Protein AF-A0A8I2AMD8-F1 (afdb_monomer)

Nearest PDB structures (foldseek):
  7udi-assembly1_B  TM=7.405E-01  e=1.719E-03  Deinococcus radiodurans
  8u0g-assembly1_B  TM=7.519E-01  e=4.825E-03  Deinococcus radiodurans R1 = ATCC 13939 = DSM 20539
  7qvb-assembly1_A  TM=6.818E-01  e=3.610E-02  Deinococcus radiodurans R1 = ATCC 13939 = DSM 20539
  7udi-assembly1_A  TM=6.444E-01  e=1.788E-01  Deinococcus radiodurans
  3k8z-assembly1_D  TM=4.661E-01  e=9.506E+00  Bacillus subtilis

Foldseek 3Di:
DVVLVVVCVVPVVSVVVVQQVVVVVVVDDPVLSVLVVVQPVLVVLLVVLQVVQPDDDPVLVQLLLQLLCCLQQVDGPVRLCVLLVHDPDDSSQWADSLRSVLSSQLSNQLSVQCVVVVHHDSVRSSVSSNVSSNVSNVVQVVCCVVVVHHNRHNGTPVNVVPDDPPPPDDPDDDDD

Secondary structure (DSSP, 8-state):
-HHHHHHHHH-HHHHHHHHHHHHHHTT--HHHHHHHHHHHHHHHHHHHHHHHTT--SHHHHHHHHHHHHHHHHSS-HHHHHHHTT-SSS-GGGG--HHHHHHHHHHHHHHHHHHHHTT--SHHHHHHHHHHHHHHHHHHHHHHHHHHSS-SS-S--HHHHTTS-------------

Sequence (176 aa):
MGKERLDEIENPELAMGRMQDLYEKKGYPKEWIDKCLRGIAVRQDLTDEWKQRGVTSSQEFAILTNEIMQGTVALKLDEYKQAKAVAREN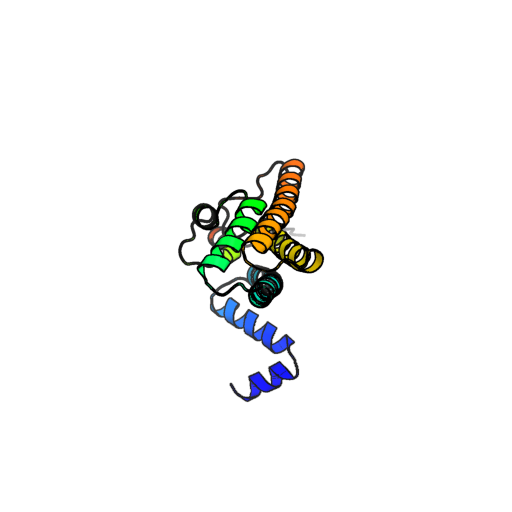LRDHMTDIELILTMLGEATTTKLHRDRDSVGVPKLKKDAKDGGAVAGRTRKDIEQQSGKPVISPGNFKQLAAKPVSRDRKIKGSEG

Solvent-accessible surface area (backbone atoms only — not comparable to full-atom values): 9652 Å² total; per-residue (Å²): 117,73,63,63,54,5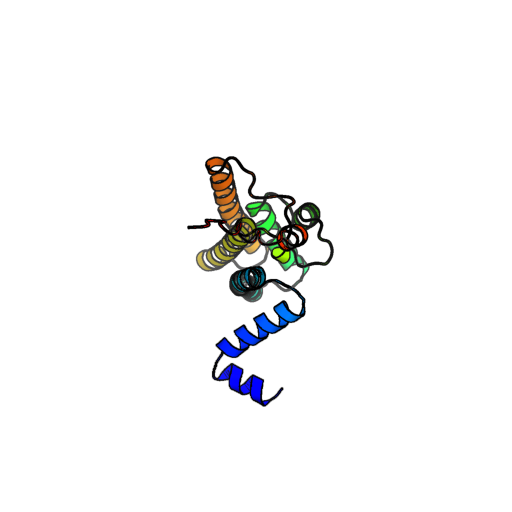3,52,25,69,79,38,59,65,54,50,51,51,51,53,49,53,57,42,44,75,72,70,49,54,67,78,55,49,60,52,53,59,66,47,50,61,47,50,50,54,33,54,51,54,39,44,77,31,65,51,86,49,74,66,55,56,50,52,37,51,30,32,21,34,32,28,31,72,74,32,44,61,67,56,46,27,54,52,41,76,43,86,87,61,68,64,73,71,30,45,48,73,66,51,47,51,35,51,43,45,10,42,46,41,18,42,49,41,33,63,78,66,66,41,58,37,68,77,45,45,40,52,31,18,33,51,14,0,39,53,20,22,50,53,48,52,51,52,23,63,78,67,76,44,75,75,82,55,65,62,23,43,79,62,61,73,66,54,73,80,75,74,73,77,78,80,84,79,74,92,131

Mean predicted aligned error: 9.62 Å

Structure (mmCIF, N/CA/C/O backbone):
data_AF-A0A8I2AMD8-F1
#
_entry.id   AF-A0A8I2AMD8-F1
#
loop_
_atom_site.group_PDB
_atom_site.id
_atom_site.type_symbol
_atom_site.label_atom_id
_atom_site.label_alt_id
_atom_site.label_comp_id
_atom_site.label_asym_id
_atom_site.label_entity_id
_atom_site.label_seq_id
_atom_site.pdbx_PDB_ins_code
_atom_site.Cartn_x
_atom_site.Cartn_y
_atom_site.Cartn_z
_atom_site.occupancy
_atom_site.B_iso_or_equiv
_atom_site.auth_seq_id
_atom_site.auth_comp_id
_atom_site.auth_asym_id
_atom_site.auth_atom_id
_atom_site.pdbx_PDB_model_num
ATOM 1 N N . MET A 1 1 ? 26.253 3.155 19.955 1.00 55.19 1 MET A N 1
ATOM 2 C CA . MET A 1 1 ? 26.142 3.323 18.487 1.00 55.19 1 MET A CA 1
ATOM 3 C C . MET A 1 1 ? 26.885 2.258 17.679 1.00 55.19 1 MET A C 1
ATOM 5 O O . MET A 1 1 ? 26.240 1.665 16.832 1.00 55.19 1 MET A O 1
ATOM 9 N N . GLY A 1 2 ? 28.185 1.987 17.887 1.00 60.62 2 GLY A N 1
ATOM 10 C CA . GLY A 1 2 ? 28.908 0.961 17.100 1.00 60.62 2 GLY A CA 1
ATOM 11 C C . GLY A 1 2 ? 28.629 -0.493 17.514 1.00 60.62 2 GLY A C 1
ATOM 12 O O . GLY A 1 2 ? 28.392 -1.335 16.659 1.00 60.62 2 GLY A O 1
ATOM 13 N N . LYS A 1 3 ? 28.595 -0.771 18.824 1.00 69.88 3 LYS A N 1
ATOM 14 C CA . LYS A 1 3 ? 28.375 -2.121 19.371 1.00 69.88 3 LYS A CA 1
ATOM 15 C C . LYS A 1 3 ? 26.944 -2.631 19.148 1.00 69.88 3 LYS A C 1
ATOM 17 O O . LYS A 1 3 ? 26.768 -3.690 18.575 1.00 69.88 3 LYS A O 1
ATOM 22 N N . GLU A 1 4 ? 25.941 -1.801 19.447 1.00 64.56 4 GLU A N 1
ATOM 23 C CA . GLU A 1 4 ? 24.517 -2.122 19.222 1.00 64.56 4 GLU A CA 1
ATOM 24 C C . GLU A 1 4 ? 24.211 -2.492 17.762 1.00 64.56 4 GLU A C 1
ATOM 26 O O . GLU A 1 4 ? 23.365 -3.332 17.503 1.00 64.56 4 GLU A O 1
ATOM 31 N N . ARG A 1 5 ? 24.909 -1.887 16.791 1.00 70.31 5 ARG A N 1
ATOM 32 C CA . ARG A 1 5 ? 24.726 -2.194 15.365 1.00 70.31 5 ARG A CA 1
ATOM 33 C C . ARG A 1 5 ? 25.345 -3.530 14.955 1.00 70.31 5 ARG A C 1
ATOM 35 O O . ARG A 1 5 ? 24.823 -4.148 14.038 1.00 70.31 5 ARG A O 1
ATOM 42 N N . LEU A 1 6 ? 26.445 -3.943 15.585 1.00 69.12 6 LEU A N 1
ATOM 43 C CA . LEU A 1 6 ? 27.049 -5.261 15.362 1.00 69.12 6 LEU A CA 1
ATOM 44 C C . LEU A 1 6 ? 26.183 -6.352 16.001 1.00 69.12 6 LEU A C 1
ATOM 46 O O . LEU A 1 6 ? 25.862 -7.333 15.338 1.00 69.12 6 LEU A O 1
ATOM 50 N N . ASP A 1 7 ? 25.704 -6.106 17.221 1.00 75.94 7 ASP A N 1
ATOM 51 C CA . ASP A 1 7 ? 24.785 -7.002 17.926 1.00 75.94 7 ASP A CA 1
ATOM 52 C C . ASP A 1 7 ? 23.453 -7.163 17.152 1.00 75.94 7 ASP A C 1
ATOM 54 O O . ASP A 1 7 ? 22.895 -8.253 17.099 1.00 75.94 7 ASP A O 1
ATOM 58 N N . GLU A 1 8 ? 22.963 -6.111 16.478 1.00 77.88 8 GLU A N 1
ATOM 59 C CA . GLU A 1 8 ? 21.796 -6.168 15.573 1.00 77.88 8 GLU A CA 1
ATOM 60 C C . GLU A 1 8 ? 22.031 -6.995 14.296 1.00 77.88 8 GLU A C 1
ATOM 62 O O . GLU A 1 8 ? 21.073 -7.520 13.732 1.00 77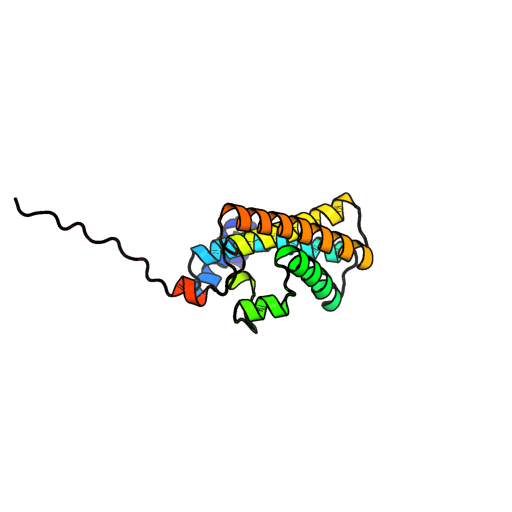.88 8 GLU A O 1
ATOM 67 N N . ILE A 1 9 ? 23.271 -7.095 13.806 1.00 72.94 9 ILE A N 1
ATOM 68 C CA . ILE A 1 9 ? 23.601 -7.938 12.643 1.00 72.94 9 ILE A CA 1
ATOM 69 C C . ILE A 1 9 ? 23.606 -9.412 13.058 1.00 72.94 9 ILE A C 1
ATOM 71 O O . ILE A 1 9 ? 23.124 -10.260 12.310 1.00 72.94 9 ILE A O 1
ATOM 75 N N . GLU A 1 10 ? 24.126 -9.708 14.251 1.00 74.75 10 GLU A N 1
ATOM 76 C CA . GLU A 1 10 ? 24.150 -11.061 14.815 1.00 74.75 10 GLU A CA 1
ATOM 77 C C . GLU A 1 10 ? 22.765 -11.514 15.304 1.00 74.75 10 GLU A C 1
ATOM 79 O O . GLU A 1 10 ? 22.407 -12.681 15.148 1.00 74.75 10 GLU A O 1
ATOM 84 N N . ASN A 1 11 ? 21.960 -10.591 15.841 1.00 75.88 11 ASN A N 1
ATOM 85 C CA . ASN A 1 11 ? 20.582 -10.824 16.260 1.00 75.88 11 ASN A CA 1
ATOM 86 C C . ASN A 1 11 ? 19.626 -9.752 15.686 1.00 75.88 11 ASN A C 1
ATOM 88 O O . ASN A 1 11 ? 19.360 -8.734 16.338 1.00 75.88 11 ASN A O 1
ATOM 92 N N . PRO A 1 12 ? 19.047 -9.993 14.492 1.00 73.19 12 PRO A N 1
ATOM 93 C CA . PRO A 1 12 ? 18.129 -9.064 13.827 1.00 73.19 12 PRO A CA 1
ATOM 94 C C . PRO A 1 12 ? 16.876 -8.691 14.637 1.00 73.19 12 PRO A C 1
ATOM 96 O O . PRO A 1 12 ? 16.289 -7.632 14.401 1.00 73.19 12 PRO A O 1
ATOM 99 N N . GLU A 1 13 ? 16.468 -9.505 15.617 1.00 72.81 13 GLU A N 1
ATOM 100 C CA . GLU A 1 13 ? 15.331 -9.187 16.493 1.00 72.81 13 GLU A CA 1
ATOM 101 C C . GLU A 1 13 ? 15.615 -7.971 17.393 1.00 72.81 13 GLU A C 1
ATOM 103 O O . GLU A 1 13 ? 14.693 -7.224 17.729 1.00 72.81 13 GLU A O 1
ATOM 108 N N . LEU A 1 14 ? 16.886 -7.682 17.707 1.00 75.81 14 LEU A N 1
ATOM 109 C CA . LEU A 1 14 ? 17.271 -6.465 18.437 1.00 75.81 14 LEU A CA 1
ATOM 110 C C . LEU A 1 14 ? 16.945 -5.197 17.638 1.00 75.81 14 LEU A C 1
ATOM 112 O O . LEU A 1 14 ? 16.527 -4.188 18.211 1.00 75.81 14 LEU A O 1
ATOM 116 N N . ALA A 1 15 ? 17.051 -5.254 16.307 1.00 75.94 15 ALA A N 1
ATOM 117 C CA . ALA A 1 15 ? 16.684 -4.137 15.443 1.00 75.94 15 ALA A CA 1
ATOM 118 C C . ALA A 1 15 ? 15.161 -3.924 15.422 1.00 75.94 15 ALA A C 1
ATOM 120 O O . ALA A 1 15 ? 14.699 -2.779 15.364 1.00 75.94 15 ALA A O 1
ATOM 121 N N . MET A 1 16 ? 14.378 -5.007 15.522 1.00 72.19 16 MET A N 1
ATOM 122 C CA . MET A 1 16 ? 12.925 -4.923 15.704 1.00 72.19 16 MET A CA 1
ATOM 123 C C . MET A 1 16 ? 12.571 -4.294 17.057 1.00 72.19 16 MET A C 1
ATOM 125 O O . MET A 1 16 ? 11.761 -3.367 17.085 1.00 72.19 16 MET A O 1
ATOM 129 N N . GLY A 1 17 ? 13.222 -4.713 18.148 1.00 77.81 17 GLY A N 1
ATOM 130 C CA . GLY A 1 17 ? 13.048 -4.112 19.476 1.00 77.81 17 GLY A CA 1
ATOM 131 C C . GLY A 1 17 ? 13.381 -2.616 19.493 1.00 77.81 17 GLY A C 1
ATOM 132 O O . GLY A 1 17 ? 12.576 -1.800 19.937 1.00 77.81 17 GLY A O 1
ATOM 133 N N . ARG A 1 18 ? 14.500 -2.209 18.878 1.00 80.25 18 ARG A N 1
ATOM 134 C CA . ARG A 1 18 ? 14.853 -0.786 18.743 1.00 80.25 18 ARG A CA 1
ATOM 135 C C . ARG A 1 18 ? 13.831 -0.004 17.918 1.00 80.25 18 ARG A C 1
ATOM 137 O O . ARG A 1 18 ? 13.556 1.160 18.217 1.00 80.25 18 ARG A O 1
ATOM 144 N N . MET A 1 19 ? 13.280 -0.603 16.861 1.00 77.75 19 MET A N 1
ATOM 145 C CA . MET A 1 19 ? 12.219 0.030 16.077 1.00 77.75 19 MET A CA 1
ATOM 146 C C . MET A 1 19 ? 10.972 0.261 16.938 1.00 77.75 19 MET A C 1
ATOM 148 O O . MET A 1 19 ? 10.422 1.363 16.897 1.00 77.75 19 MET A O 1
ATOM 152 N N . GLN A 1 20 ? 10.571 -0.723 17.749 1.00 80.50 20 GLN A N 1
ATOM 153 C CA . GLN A 1 20 ? 9.468 -0.583 18.703 1.00 80.50 20 GLN A CA 1
ATOM 154 C C . GLN A 1 20 ? 9.740 0.544 19.709 1.00 80.50 20 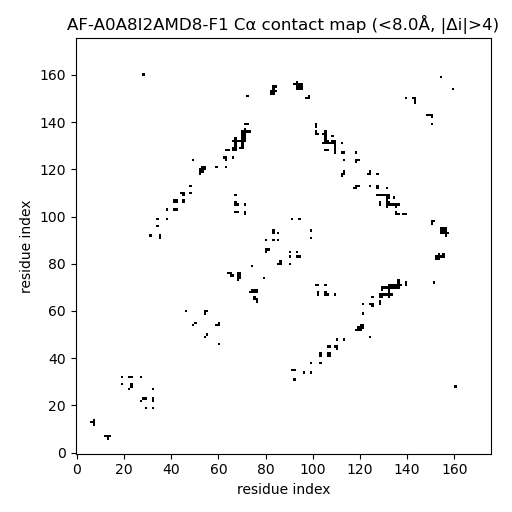GLN A C 1
ATOM 156 O O . GLN A 1 20 ? 8.930 1.464 19.811 1.00 80.50 20 GLN A O 1
ATOM 161 N N . ASP A 1 21 ? 10.919 0.569 20.337 1.00 81.25 21 ASP A N 1
ATOM 162 C CA . ASP A 1 21 ? 11.317 1.609 21.297 1.00 81.25 21 ASP A CA 1
ATOM 163 C C . ASP A 1 21 ? 11.251 3.028 20.710 1.00 81.25 21 ASP A C 1
ATOM 165 O O . ASP A 1 21 ? 10.880 3.990 21.387 1.00 81.25 21 ASP A O 1
ATOM 169 N N . LEU A 1 22 ? 11.629 3.195 19.438 1.00 79.44 22 LEU A N 1
ATOM 170 C CA . LEU A 1 22 ? 11.557 4.487 18.754 1.00 79.44 22 LEU A CA 1
ATOM 171 C C . LEU A 1 22 ? 10.114 4.954 18.548 1.00 79.44 22 LEU A C 1
ATOM 173 O O . LEU A 1 22 ? 9.850 6.157 18.621 1.00 79.44 22 LEU A O 1
ATOM 177 N N . TYR A 1 23 ? 9.186 4.034 18.285 1.00 72.31 23 TYR A N 1
ATOM 178 C CA . TYR A 1 23 ? 7.767 4.361 18.194 1.00 72.31 23 TYR A CA 1
ATOM 179 C C . TYR A 1 23 ? 7.147 4.606 19.579 1.00 72.31 23 TYR A C 1
ATOM 181 O O . TYR A 1 23 ? 6.389 5.564 19.732 1.00 72.31 23 TYR A O 1
ATOM 189 N N . GLU A 1 24 ? 7.523 3.843 20.607 1.00 81.25 24 GLU A N 1
ATOM 190 C CA . GLU A 1 24 ? 7.074 4.090 21.986 1.00 81.25 24 GLU A CA 1
ATOM 191 C C . GLU A 1 24 ? 7.517 5.471 22.484 1.00 81.25 24 GLU A C 1
ATOM 193 O O . GLU A 1 24 ? 6.713 6.227 23.027 1.00 81.25 24 GLU A O 1
ATOM 198 N N . LYS A 1 25 ? 8.765 5.869 22.204 1.00 82.06 25 LYS A N 1
ATOM 199 C CA . LYS A 1 25 ? 9.287 7.211 22.529 1.00 82.06 25 LYS A CA 1
ATOM 200 C C . LYS A 1 25 ? 8.548 8.344 21.815 1.00 82.06 25 LYS A C 1
ATOM 202 O O . LYS A 1 25 ? 8.571 9.476 22.290 1.00 82.06 25 LYS A O 1
ATOM 207 N N . LYS A 1 26 ? 7.888 8.060 20.689 1.00 71.50 26 LYS A N 1
ATOM 208 C CA . LYS A 1 26 ? 7.002 9.006 19.989 1.00 71.50 26 LYS A CA 1
ATOM 209 C C . LYS A 1 26 ? 5.569 9.008 20.541 1.00 71.50 26 LYS A C 1
ATOM 211 O O . LYS A 1 26 ? 4.746 9.779 20.055 1.00 71.50 26 LYS A O 1
ATOM 216 N N . GLY A 1 27 ? 5.277 8.181 21.547 1.00 72.69 27 GLY A N 1
ATOM 217 C CA . GLY A 1 27 ? 3.980 8.104 22.217 1.00 72.69 27 GLY A CA 1
ATOM 218 C C . GLY A 1 27 ? 2.967 7.180 21.538 1.00 72.69 27 GLY A C 1
ATOM 219 O O . GLY A 1 27 ? 1.779 7.260 21.851 1.00 72.69 27 GLY A O 1
ATOM 220 N N . TYR A 1 28 ? 3.395 6.317 20.611 1.00 70.31 28 TYR A N 1
ATOM 221 C CA . TYR A 1 28 ? 2.495 5.348 19.985 1.00 70.31 28 TYR A CA 1
ATOM 222 C C . TYR A 1 28 ? 2.272 4.133 20.908 1.00 70.31 28 TYR A C 1
ATOM 224 O O . TYR A 1 28 ? 3.232 3.621 21.483 1.00 70.31 28 TYR A O 1
ATOM 232 N N . PRO A 1 29 ? 1.034 3.630 21.062 1.00 73.19 29 PRO A N 1
ATOM 233 C CA . PRO A 1 29 ? 0.743 2.451 21.863 1.00 73.19 29 PRO A CA 1
ATOM 234 C C . PRO A 1 29 ? 1.250 1.192 21.163 1.00 73.19 29 PRO A C 1
ATOM 236 O O . PRO A 1 29 ? 1.177 1.085 19.938 1.00 73.19 29 PRO A O 1
ATOM 239 N N . LYS A 1 30 ? 1.685 0.202 21.948 1.00 72.81 30 LYS A N 1
ATOM 240 C CA . LYS A 1 30 ? 2.221 -1.077 21.448 1.00 72.81 30 LYS A CA 1
ATOM 241 C C . LYS A 1 30 ? 1.362 -1.734 20.369 1.00 72.81 30 LYS A C 1
ATOM 243 O O . LYS A 1 30 ? 1.883 -2.108 19.326 1.00 72.81 30 LYS A O 1
ATOM 248 N N . GLU A 1 31 ? 0.042 -1.778 20.556 1.00 67.88 31 GLU A N 1
ATOM 249 C CA . GLU A 1 31 ? -0.868 -2.371 19.564 1.00 67.88 31 GLU A CA 1
ATOM 250 C C . GLU A 1 31 ? -0.777 -1.705 18.186 1.00 67.88 31 GLU A C 1
ATOM 252 O O . GLU A 1 31 ? -0.957 -2.356 17.158 1.00 67.88 31 GLU A O 1
ATOM 257 N N . TRP A 1 32 ? -0.508 -0.402 18.148 1.00 68.25 32 TRP A N 1
ATOM 258 C CA . TRP A 1 32 ? -0.322 0.342 16.911 1.00 68.25 32 TRP A CA 1
ATOM 259 C C . TRP A 1 32 ? 1.060 0.087 16.299 1.00 68.25 32 TRP A C 1
ATOM 261 O O . TRP A 1 32 ? 1.186 -0.010 15.080 1.00 68.25 32 TRP A O 1
ATOM 271 N N . ILE A 1 33 ? 2.089 -0.096 17.129 1.00 72.94 33 ILE A N 1
ATOM 272 C CA . ILE A 1 33 ? 3.452 -0.405 16.677 1.00 72.94 33 ILE A CA 1
ATOM 273 C C . ILE A 1 33 ? 3.463 -1.753 15.955 1.00 72.94 33 ILE A C 1
ATOM 275 O O . ILE A 1 33 ? 3.953 -1.849 14.829 1.00 72.94 33 ILE A O 1
ATOM 279 N N . ASP A 1 34 ? 2.811 -2.758 16.535 1.00 72.06 34 ASP A N 1
ATOM 280 C CA . ASP A 1 34 ? 2.668 -4.078 15.919 1.00 72.06 34 ASP A CA 1
ATOM 281 C C . ASP A 1 34 ? 1.895 -4.015 14.593 1.00 72.06 34 ASP A C 1
ATOM 283 O O . ASP A 1 34 ? 2.170 -4.767 13.656 1.00 72.06 34 ASP A O 1
ATOM 287 N N . LYS A 1 35 ? 0.924 -3.098 14.471 1.00 70.12 35 LYS A N 1
ATOM 288 C CA . LYS A 1 35 ? 0.195 -2.852 13.214 1.00 70.12 35 LYS A CA 1
ATOM 289 C C . LYS A 1 35 ? 1.105 -2.236 12.153 1.00 70.12 35 LYS A C 1
ATOM 291 O O . LYS A 1 35 ? 1.135 -2.733 11.030 1.00 70.12 35 LYS A O 1
ATOM 296 N N . CYS A 1 36 ? 1.893 -1.224 12.501 1.00 70.00 36 CYS A N 1
ATOM 297 C CA . CYS A 1 36 ? 2.838 -0.594 11.579 1.00 70.00 36 CYS A CA 1
ATOM 298 C C . CYS A 1 36 ? 3.900 -1.572 11.065 1.00 70.00 36 CYS A C 1
ATOM 300 O O . CYS A 1 36 ? 4.142 -1.620 9.856 1.00 70.00 36 CYS A O 1
ATOM 302 N N . LEU A 1 37 ? 4.468 -2.398 11.948 1.00 74.94 37 LEU A N 1
ATOM 303 C CA . LEU A 1 37 ? 5.472 -3.402 11.582 1.00 74.94 37 LEU A CA 1
ATOM 304 C C . LEU A 1 37 ? 4.957 -4.379 10.516 1.00 74.94 37 LEU A C 1
ATOM 306 O O . LEU A 1 37 ? 5.664 -4.653 9.546 1.00 74.94 37 LEU A O 1
ATOM 310 N N . ARG A 1 38 ? 3.697 -4.825 10.626 1.00 72.06 38 ARG A N 1
ATOM 311 C CA . ARG A 1 38 ? 3.072 -5.744 9.656 1.00 72.06 38 ARG A CA 1
ATOM 312 C C . ARG A 1 38 ? 3.054 -5.197 8.225 1.00 72.06 38 ARG A C 1
ATOM 314 O O . ARG A 1 38 ? 3.210 -5.960 7.277 1.00 72.06 38 ARG A O 1
ATOM 321 N N . GLY A 1 39 ? 2.892 -3.886 8.050 1.00 80.94 39 GLY A N 1
ATOM 322 C CA . GLY A 1 39 ? 2.782 -3.277 6.723 1.00 80.94 39 GLY A CA 1
ATOM 323 C C . GLY A 1 39 ? 4.112 -2.893 6.067 1.00 80.94 39 GLY A C 1
ATOM 324 O O . GLY A 1 39 ? 4.133 -2.677 4.851 1.00 80.94 39 GLY A O 1
ATOM 325 N N . ILE A 1 40 ? 5.201 -2.743 6.832 1.00 84.50 40 ILE A N 1
ATOM 326 C CA . ILE A 1 40 ? 6.478 -2.220 6.310 1.00 84.50 40 ILE A 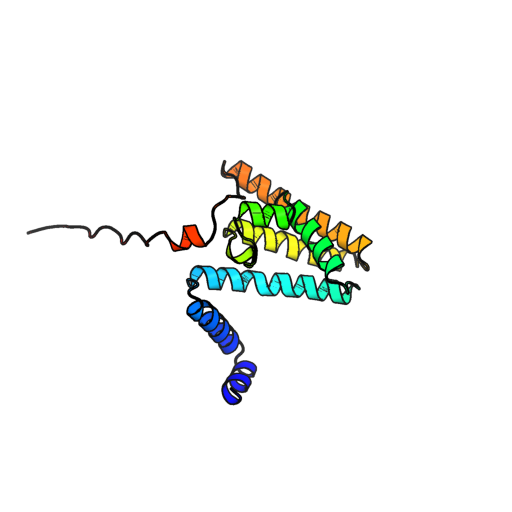CA 1
ATOM 327 C C . ILE A 1 40 ? 7.076 -3.172 5.273 1.00 84.50 40 ILE A C 1
ATOM 329 O O . ILE A 1 40 ? 7.400 -2.729 4.174 1.00 84.50 40 ILE A O 1
ATOM 333 N N . ALA A 1 41 ? 7.150 -4.468 5.585 1.00 85.81 41 ALA A N 1
ATOM 334 C CA . ALA A 1 41 ? 7.733 -5.464 4.688 1.00 85.81 41 ALA A CA 1
ATOM 335 C C . ALA A 1 41 ? 6.976 -5.563 3.351 1.00 85.81 41 ALA A C 1
ATOM 337 O O . ALA A 1 41 ? 7.595 -5.525 2.293 1.00 85.81 41 ALA A O 1
ATOM 338 N N . VAL A 1 42 ? 5.636 -5.596 3.391 1.00 90.88 42 VAL A N 1
ATOM 339 C CA . VAL A 1 42 ? 4.790 -5.669 2.183 1.00 90.88 42 VAL A CA 1
ATOM 340 C C . VAL A 1 42 ? 4.995 -4.454 1.279 1.00 90.88 42 VAL A C 1
ATOM 342 O O . VAL A 1 42 ? 5.135 -4.590 0.064 1.00 90.88 42 VAL A O 1
ATOM 345 N N . ARG A 1 43 ? 5.057 -3.254 1.868 1.00 92.38 43 ARG A N 1
ATOM 346 C CA . ARG A 1 43 ? 5.298 -2.031 1.099 1.00 92.38 43 ARG A CA 1
ATOM 347 C C . ARG A 1 43 ? 6.703 -2.003 0.513 1.00 92.38 43 ARG A C 1
ATOM 349 O O . ARG A 1 43 ? 6.859 -1.581 -0.628 1.00 92.38 43 ARG A O 1
ATOM 356 N N . GLN A 1 44 ? 7.702 -2.408 1.294 1.00 92.00 44 GLN A N 1
ATOM 357 C CA . GLN A 1 44 ? 9.086 -2.428 0.841 1.00 92.00 44 GLN A CA 1
ATOM 358 C C . GLN A 1 44 ? 9.231 -3.349 -0.375 1.00 92.00 44 GLN A C 1
ATOM 360 O O . GLN A 1 44 ? 9.724 -2.891 -1.404 1.00 92.00 44 GLN A O 1
ATOM 365 N N . ASP A 1 45 ? 8.676 -4.564 -0.295 1.00 95.31 45 ASP A N 1
ATOM 366 C CA . ASP A 1 45 ? 8.651 -5.536 -1.395 1.00 95.31 45 ASP A CA 1
ATOM 367 C C . ASP A 1 45 ? 8.023 -4.943 -2.666 1.00 95.31 45 ASP A C 1
ATOM 369 O O . ASP A 1 45 ? 8.631 -4.967 -3.733 1.00 95.31 45 ASP A O 1
ATOM 373 N N . LEU A 1 46 ? 6.852 -4.303 -2.549 1.00 97.88 46 LEU A N 1
ATOM 374 C CA . LEU A 1 46 ? 6.208 -3.623 -3.678 1.00 97.88 46 LEU A CA 1
ATOM 375 C C . LEU A 1 46 ? 7.086 -2.512 -4.276 1.00 97.88 46 LEU A C 1
ATOM 377 O O . LEU A 1 46 ? 7.222 -2.409 -5.495 1.00 97.88 46 LEU A O 1
ATOM 381 N N . THR A 1 47 ? 7.673 -1.656 -3.434 1.00 97.00 47 THR A N 1
ATOM 382 C CA . THR A 1 47 ? 8.486 -0.534 -3.923 1.00 97.00 47 THR A CA 1
ATOM 383 C C . THR A 1 47 ? 9.783 -0.986 -4.578 1.00 97.00 47 THR A C 1
ATOM 385 O O . THR A 1 47 ? 10.225 -0.351 -5.534 1.00 97.00 47 THR A O 1
ATOM 388 N N . ASP A 1 48 ? 10.390 -2.067 -4.094 1.00 97.00 48 ASP A N 1
ATOM 389 C CA . ASP A 1 48 ? 11.604 -2.623 -4.683 1.00 97.00 48 ASP A CA 1
ATOM 390 C C . ASP A 1 48 ? 11.295 -3.342 -5.995 1.00 97.00 48 ASP A C 1
ATOM 392 O O . ASP A 1 48 ? 12.005 -3.128 -6.978 1.00 97.00 48 ASP A O 1
ATOM 396 N N . GLU A 1 49 ? 10.175 -4.066 -6.066 1.00 98.06 49 GLU A N 1
ATOM 397 C CA . GLU A 1 49 ? 9.661 -4.635 -7.313 1.00 98.06 49 GLU A CA 1
ATOM 398 C C . GLU A 1 49 ? 9.436 -3.543 -8.377 1.00 98.06 49 GLU A C 1
ATOM 400 O O . GLU A 1 49 ? 9.844 -3.688 -9.529 1.00 98.06 49 GLU A O 1
ATOM 405 N N . TRP A 1 50 ? 8.845 -2.403 -8.003 1.00 98.44 50 TRP A N 1
ATOM 406 C CA . TRP A 1 50 ? 8.669 -1.263 -8.909 1.00 98.44 50 TRP A CA 1
ATOM 407 C C . TRP A 1 50 ? 9.993 -0.693 -9.420 1.00 98.44 50 TRP A C 1
ATOM 409 O O . TRP A 1 50 ? 10.120 -0.456 -10.624 1.00 98.44 50 TRP A O 1
ATOM 419 N N . LYS A 1 51 ? 10.991 -0.505 -8.547 1.00 97.81 51 LYS A N 1
ATOM 420 C CA . LYS A 1 51 ? 12.324 -0.031 -8.963 1.00 97.81 51 LYS A CA 1
ATOM 421 C C . LYS A 1 51 ? 12.961 -0.994 -9.961 1.00 97.81 51 LYS A C 1
ATOM 423 O O . LYS A 1 51 ? 13.447 -0.560 -11.002 1.00 97.81 51 LYS A O 1
ATOM 428 N N . GLN A 1 52 ? 12.913 -2.295 -9.672 1.00 97.88 52 GLN A N 1
ATOM 429 C CA . GLN A 1 52 ? 13.454 -3.337 -10.551 1.00 97.88 52 GLN A CA 1
ATOM 430 C C . GLN A 1 52 ? 12.758 -3.360 -11.920 1.00 97.88 52 GLN A C 1
ATOM 432 O O . GLN A 1 52 ? 13.383 -3.678 -12.928 1.00 97.88 52 GLN A O 1
ATOM 437 N N . ARG A 1 53 ? 11.483 -2.958 -11.977 1.00 97.94 53 ARG A N 1
ATOM 438 C CA . ARG A 1 53 ? 10.661 -2.919 -13.198 1.00 97.94 53 ARG A CA 1
ATOM 439 C C . ARG A 1 53 ? 10.653 -1.565 -13.917 1.00 97.94 53 ARG A C 1
ATOM 441 O O . ARG A 1 53 ? 9.844 -1.364 -14.830 1.00 97.94 53 ARG A O 1
ATOM 448 N N . GLY A 1 54 ? 11.559 -0.659 -13.544 1.00 95.44 54 GLY A N 1
ATOM 449 C CA . GLY A 1 54 ? 11.827 0.587 -14.269 1.00 95.44 54 GLY A CA 1
ATOM 450 C C . GLY A 1 54 ? 11.082 1.823 -13.761 1.00 95.44 54 GLY A C 1
ATOM 451 O O . GLY A 1 54 ? 11.008 2.812 -14.483 1.00 95.44 54 GLY A O 1
ATOM 452 N N . VAL A 1 55 ? 10.530 1.794 -12.545 1.00 97.50 55 VAL A N 1
ATOM 453 C CA . VAL A 1 55 ? 9.963 2.989 -11.896 1.00 97.50 55 VAL A CA 1
ATOM 454 C C . VAL A 1 55 ? 11.087 3.799 -11.257 1.00 97.50 55 VAL A C 1
ATOM 456 O O . VAL A 1 55 ? 11.839 3.272 -10.436 1.00 97.50 55 VAL A O 1
ATOM 459 N N . THR A 1 56 ? 11.201 5.083 -11.602 1.00 93.38 56 THR A N 1
ATOM 460 C CA . THR A 1 56 ? 12.347 5.912 -11.176 1.00 93.38 56 THR A CA 1
ATOM 461 C C . THR A 1 56 ? 11.947 7.235 -10.535 1.00 93.38 56 THR A C 1
ATOM 463 O O . THR A 1 56 ? 12.693 7.763 -9.710 1.00 93.38 56 THR A O 1
ATOM 466 N N . SER A 1 57 ? 10.765 7.764 -10.851 1.00 95.50 57 SER A N 1
ATOM 467 C CA . SER A 1 57 ? 10.319 9.071 -10.366 1.00 95.50 57 SER A CA 1
ATOM 468 C C . SER A 1 57 ? 9.258 8.966 -9.273 1.00 95.50 57 SER A C 1
ATOM 470 O O . SER A 1 57 ? 8.388 8.093 -9.285 1.00 95.50 57 SER A O 1
ATOM 472 N N . SER A 1 58 ? 9.269 9.925 -8.344 1.00 93.56 58 SER A N 1
ATOM 473 C CA . SER A 1 58 ? 8.256 10.038 -7.285 1.00 93.56 58 SER A CA 1
ATOM 474 C C . SER A 1 58 ? 6.827 10.149 -7.832 1.00 93.56 58 SER A C 1
ATOM 476 O O . SER A 1 58 ? 5.887 9.663 -7.202 1.00 93.56 58 SER A O 1
ATOM 478 N N . GLN A 1 59 ? 6.658 10.738 -9.020 1.00 95.06 59 GLN A N 1
ATOM 479 C CA . GLN A 1 59 ? 5.370 10.843 -9.699 1.00 95.06 59 GLN A CA 1
ATOM 480 C C . GLN A 1 59 ? 4.833 9.472 -10.130 1.00 95.06 59 GLN A C 1
ATOM 482 O O . GLN A 1 59 ? 3.650 9.196 -9.942 1.00 95.06 59 GLN A O 1
ATOM 487 N N . GLU A 1 60 ? 5.680 8.592 -10.662 1.00 96.62 60 GLU A N 1
ATOM 488 C CA . GLU A 1 60 ? 5.274 7.239 -11.060 1.00 96.62 60 GLU A CA 1
ATOM 489 C C . GLU A 1 60 ? 4.886 6.395 -9.843 1.00 96.62 60 GLU A C 1
ATOM 491 O O . GLU A 1 60 ? 3.833 5.757 -9.853 1.00 96.62 60 GLU A O 1
ATOM 496 N N . PHE A 1 61 ? 5.661 6.472 -8.754 1.00 95.62 61 PHE A N 1
ATOM 497 C CA . PHE A 1 61 ? 5.295 5.848 -7.476 1.00 95.62 61 PHE A CA 1
ATOM 498 C C . PHE A 1 61 ? 3.923 6.326 -6.982 1.00 95.62 61 PHE A C 1
ATOM 500 O O . PHE A 1 61 ? 3.096 5.515 -6.555 1.00 95.62 61 PHE A O 1
ATOM 507 N N . ALA A 1 62 ? 3.653 7.632 -7.065 1.00 93.62 62 ALA A N 1
ATOM 508 C CA . ALA A 1 62 ? 2.370 8.201 -6.666 1.00 93.62 62 ALA A CA 1
ATOM 509 C C . ALA A 1 62 ? 1.215 7.716 -7.558 1.00 93.62 62 ALA A C 1
ATOM 511 O O . ALA A 1 62 ? 0.141 7.404 -7.043 1.00 93.62 62 ALA A O 1
ATOM 512 N N . ILE A 1 63 ? 1.427 7.604 -8.874 1.00 95.44 63 ILE A N 1
ATOM 513 C CA . ILE A 1 63 ? 0.428 7.073 -9.815 1.00 95.44 63 ILE A CA 1
ATOM 514 C C . ILE A 1 63 ? 0.073 5.630 -9.459 1.00 95.44 63 ILE A C 1
ATOM 516 O O . ILE A 1 63 ? -1.104 5.319 -9.297 1.00 95.44 63 ILE A O 1
ATOM 520 N N . LEU A 1 64 ? 1.070 4.758 -9.302 1.00 97.75 64 LEU A N 1
ATOM 521 C CA . LEU A 1 64 ? 0.832 3.343 -9.012 1.00 97.75 64 LEU A CA 1
ATOM 522 C C . LEU A 1 64 ? 0.173 3.153 -7.642 1.00 97.75 64 LEU A C 1
ATOM 524 O O . LEU A 1 64 ? -0.786 2.395 -7.513 1.00 97.75 64 LEU A O 1
ATOM 528 N N . THR A 1 65 ? 0.613 3.914 -6.638 1.00 95.31 65 THR A N 1
ATOM 529 C CA . THR A 1 65 ? -0.023 3.931 -5.312 1.00 95.31 65 THR A CA 1
ATOM 530 C C . THR A 1 65 ? -1.487 4.359 -5.404 1.00 95.31 65 THR A C 1
ATOM 532 O O . THR A 1 65 ? -2.349 3.740 -4.781 1.00 95.31 65 THR A O 1
ATOM 535 N N . ASN A 1 66 ? -1.792 5.390 -6.197 1.00 95.00 66 ASN A N 1
ATOM 536 C CA . ASN A 1 66 ? -3.162 5.860 -6.385 1.00 95.00 66 ASN A CA 1
ATOM 537 C C . ASN A 1 66 ? -4.058 4.807 -7.043 1.00 95.00 66 ASN A C 1
ATOM 539 O O . ASN A 1 66 ? -5.198 4.668 -6.613 1.00 95.00 66 ASN A O 1
ATOM 543 N N . GLU A 1 67 ? -3.566 4.040 -8.019 1.00 97.50 67 GLU A N 1
ATOM 544 C CA . GLU A 1 67 ? -4.349 2.952 -8.625 1.00 97.50 67 GLU A CA 1
ATOM 545 C C . GLU A 1 67 ? -4.705 1.865 -7.601 1.00 97.50 67 GLU A C 1
ATOM 547 O O . GLU A 1 67 ? -5.861 1.441 -7.530 1.00 97.50 67 GLU A O 1
ATOM 552 N N . ILE A 1 68 ? -3.748 1.465 -6.752 1.00 97.25 68 ILE A N 1
ATOM 553 C CA . ILE A 1 68 ? -4.008 0.493 -5.679 1.00 97.25 68 ILE A CA 1
ATOM 554 C C . ILE A 1 68 ? -5.040 1.057 -4.700 1.00 97.25 68 ILE A C 1
ATOM 556 O O . ILE A 1 68 ? -6.009 0.371 -4.369 1.00 97.25 68 ILE A O 1
ATOM 560 N N . MET A 1 69 ? -4.860 2.300 -4.238 1.00 93.56 69 MET A N 1
ATOM 561 C CA . MET A 1 69 ? -5.759 2.919 -3.256 1.00 93.56 69 MET A CA 1
ATOM 562 C C . MET A 1 69 ? -7.168 3.090 -3.821 1.00 93.56 69 MET A C 1
ATOM 564 O O . MET A 1 69 ? -8.138 2.688 -3.181 1.00 93.56 69 MET A O 1
ATOM 568 N N . GLN A 1 70 ? -7.286 3.589 -5.051 1.00 94.81 70 GLN A N 1
ATOM 569 C CA . GLN A 1 70 ? -8.574 3.760 -5.708 1.00 94.81 70 GLN A CA 1
ATOM 570 C C . GLN A 1 70 ? -9.276 2.415 -5.913 1.00 94.81 70 GLN A C 1
ATOM 572 O O . GLN A 1 70 ? -10.478 2.314 -5.676 1.00 94.81 70 GLN A O 1
ATOM 577 N N . GLY A 1 71 ? -8.543 1.364 -6.289 1.00 95.81 71 GLY A N 1
ATOM 578 C CA . GLY A 1 71 ? -9.100 0.016 -6.378 1.00 95.81 71 GLY A CA 1
ATOM 579 C C . GLY A 1 71 ? -9.547 -0.539 -5.021 1.00 95.81 71 GLY A C 1
ATOM 580 O O . GLY A 1 71 ? -10.610 -1.151 -4.937 1.00 95.81 71 GLY A O 1
ATOM 581 N N . THR A 1 72 ? -8.769 -0.293 -3.964 1.00 95.38 72 THR A N 1
ATOM 582 C CA . THR A 1 72 ? -8.973 -0.881 -2.628 1.00 95.38 72 THR A CA 1
ATOM 583 C C . THR A 1 72 ? -10.084 -0.187 -1.847 1.00 95.38 72 THR A C 1
ATOM 585 O O . THR A 1 72 ? -11.001 -0.832 -1.342 1.00 95.38 72 THR A O 1
ATOM 588 N N . VAL A 1 73 ? -10.005 1.139 -1.732 1.00 91.50 73 VAL A N 1
ATOM 589 C CA . VAL A 1 73 ? -10.877 1.935 -0.858 1.00 91.50 73 VAL A CA 1
ATOM 590 C C . VAL A 1 73 ? -11.835 2.847 -1.623 1.00 91.50 73 VAL A C 1
ATOM 592 O O . VAL A 1 73 ? -12.611 3.567 -1.000 1.00 91.50 73 VAL A O 1
ATOM 595 N N . ALA A 1 74 ? -11.851 2.788 -2.959 1.00 90.88 74 ALA A N 1
ATOM 596 C CA . ALA A 1 74 ? -12.664 3.658 -3.820 1.00 90.88 74 ALA A CA 1
ATOM 597 C C . ALA A 1 74 ? -12.395 5.165 -3.637 1.00 90.88 74 ALA A C 1
ATOM 599 O O . ALA A 1 74 ? -13.224 5.985 -4.019 1.00 90.88 74 ALA A O 1
ATOM 600 N N . LEU A 1 75 ? -11.231 5.517 -3.085 1.00 88.62 75 LEU A N 1
ATOM 601 C CA . LEU A 1 75 ? -10.760 6.884 -2.873 1.00 88.62 75 LEU A CA 1
ATOM 602 C C . LEU A 1 75 ? -9.342 7.014 -3.425 1.00 88.62 75 LEU A C 1
ATOM 604 O O . LEU A 1 75 ? -8.536 6.084 -3.323 1.00 88.62 75 LEU A O 1
ATOM 608 N N . LYS 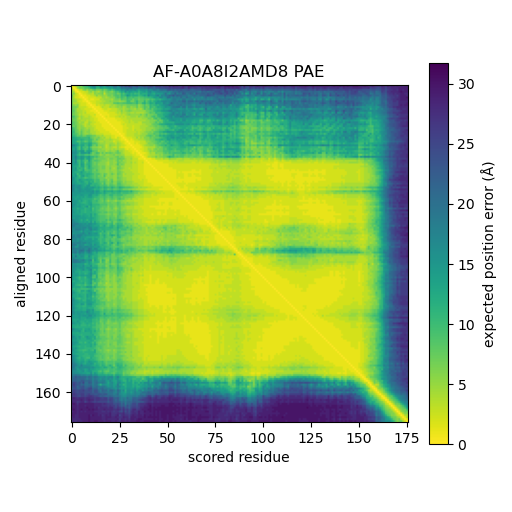A 1 76 ? -9.012 8.183 -3.967 1.00 85.12 76 LYS A N 1
ATOM 609 C CA . LYS A 1 76 ? -7.621 8.572 -4.227 1.00 85.12 76 LYS A CA 1
ATOM 610 C C . LYS A 1 76 ? -6.885 8.784 -2.906 1.00 85.12 76 LYS A C 1
ATOM 612 O O . LYS A 1 76 ? -7.504 9.013 -1.868 1.00 85.12 76 LYS A O 1
ATOM 617 N N . LEU A 1 77 ? -5.551 8.774 -2.939 1.00 83.44 77 LEU A N 1
ATOM 618 C CA . LEU A 1 77 ? -4.744 8.935 -1.727 1.00 83.44 77 LEU A CA 1
ATOM 619 C C . LEU A 1 77 ? -5.070 10.229 -0.960 1.00 83.44 77 LEU A C 1
ATOM 621 O O . LEU A 1 77 ? -5.178 10.195 0.264 1.00 83.44 77 LEU A O 1
ATOM 625 N N . ASP A 1 78 ? -5.261 11.349 -1.660 1.00 84.00 78 ASP A N 1
ATOM 626 C CA . ASP A 1 78 ? -5.564 12.637 -1.021 1.00 84.00 78 ASP A CA 1
ATOM 627 C C . ASP A 1 78 ? -6.978 12.681 -0.430 1.00 84.00 78 ASP A C 1
ATOM 629 O O . ASP A 1 78 ? -7.169 13.189 0.673 1.00 84.00 78 ASP A O 1
ATOM 633 N N . GLU A 1 79 ? -7.957 12.082 -1.108 1.00 86.44 79 GLU A N 1
ATOM 634 C CA . GLU A 1 79 ? -9.326 11.932 -0.598 1.00 86.44 79 GLU A CA 1
ATOM 635 C C . GLU A 1 79 ? -9.339 11.035 0.647 1.00 86.44 79 GLU A C 1
ATOM 637 O O . GLU A 1 79 ? -10.028 11.318 1.625 1.00 86.44 79 GLU A O 1
ATOM 642 N N . TYR A 1 80 ? -8.518 9.982 0.657 1.00 86.19 80 TYR A N 1
ATOM 643 C CA . TYR A 1 80 ? -8.405 9.090 1.803 1.00 86.19 80 TYR A CA 1
ATOM 644 C C . TYR A 1 80 ? -7.734 9.781 3.000 1.00 86.19 80 TYR A C 1
ATOM 646 O O . TYR A 1 80 ? -8.191 9.661 4.137 1.00 86.19 80 TYR A O 1
ATOM 654 N N . LYS A 1 81 ? -6.699 10.589 2.749 1.00 86.19 81 LYS A N 1
ATOM 655 C CA . LYS A 1 81 ? -6.099 11.461 3.767 1.00 86.19 81 LYS A CA 1
ATOM 656 C C . LYS A 1 8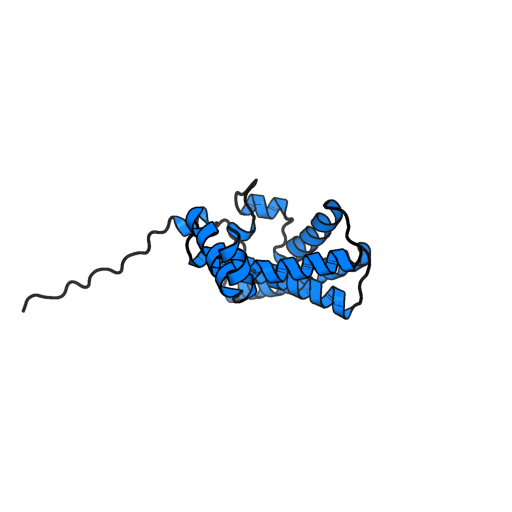1 ? -7.107 12.449 4.353 1.00 86.19 81 LYS A C 1
ATOM 658 O O . LYS A 1 81 ? -7.166 12.601 5.573 1.00 86.19 81 LYS A O 1
ATOM 663 N N . GLN A 1 82 ? -7.943 13.059 3.513 1.00 86.44 82 GLN A N 1
ATOM 664 C CA . GLN A 1 82 ? -9.028 13.932 3.968 1.00 86.44 82 GLN A CA 1
ATOM 665 C C . GLN A 1 82 ? -10.049 13.170 4.821 1.00 86.44 82 GLN A C 1
ATOM 667 O O . GLN A 1 82 ? -10.381 13.631 5.911 1.00 86.44 82 GLN A O 1
ATOM 672 N N . ALA A 1 83 ? -10.474 11.976 4.393 1.00 85.00 83 ALA A N 1
ATOM 673 C CA . ALA A 1 83 ? -11.396 11.128 5.152 1.00 85.00 83 ALA A CA 1
ATOM 674 C C . ALA A 1 83 ? -10.849 10.737 6.538 1.00 85.00 83 ALA A C 1
ATOM 676 O O . ALA A 1 83 ? -11.616 10.578 7.486 1.00 85.00 83 ALA A O 1
ATOM 677 N N . LYS A 1 84 ? -9.521 10.627 6.674 1.00 85.44 84 LYS A N 1
ATOM 678 C CA . LYS A 1 84 ? -8.830 10.366 7.947 1.00 85.44 84 LYS A CA 1
ATOM 679 C C . LYS A 1 84 ? -8.460 11.620 8.746 1.00 85.44 84 LYS A C 1
ATOM 681 O O . LYS A 1 84 ? -7.929 11.493 9.851 1.00 85.44 84 LYS A O 1
ATOM 686 N N . ALA A 1 85 ? -8.761 12.811 8.227 1.00 85.56 85 ALA A N 1
ATOM 687 C CA . ALA A 1 85 ? -8.375 14.103 8.795 1.00 85.56 85 ALA A CA 1
ATOM 688 C C . ALA A 1 85 ? -6.855 14.233 9.024 1.00 85.56 85 ALA A C 1
ATOM 690 O O . ALA A 1 85 ? -6.401 14.750 10.049 1.00 85.56 85 ALA A O 1
ATOM 691 N N . VAL A 1 86 ? -6.059 13.755 8.060 1.00 83.44 86 VAL A N 1
ATOM 692 C CA . VAL A 1 86 ? -4.591 13.816 8.094 1.00 83.44 86 VAL A CA 1
ATOM 693 C C . VAL A 1 86 ? -4.048 14.603 6.909 1.00 83.44 86 VAL A C 1
ATOM 695 O O . VAL A 1 86 ? -4.478 14.422 5.776 1.00 83.44 86 VAL A O 1
ATOM 698 N N . ALA A 1 87 ? -3.075 15.477 7.168 1.00 77.56 87 ALA A N 1
ATOM 699 C CA . ALA A 1 87 ? -2.414 16.264 6.124 1.00 77.56 87 ALA A CA 1
ATOM 700 C C . ALA A 1 87 ? -0.970 15.794 5.886 1.00 77.56 87 ALA A C 1
ATOM 702 O O . ALA A 1 87 ? -0.622 15.349 4.794 1.00 77.56 87 ALA A O 1
ATOM 703 N N . ARG A 1 88 ? -0.128 15.878 6.926 1.00 79.38 88 ARG A N 1
ATOM 704 C CA . ARG A 1 88 ? 1.313 15.560 6.862 1.00 79.38 88 ARG A CA 1
ATOM 705 C C . ARG A 1 88 ? 1.682 14.216 7.486 1.00 79.38 88 ARG A C 1
ATOM 707 O O . ARG A 1 88 ? 2.773 13.712 7.247 1.00 79.38 88 ARG A O 1
ATOM 714 N N . GLU A 1 89 ? 0.792 13.667 8.302 1.00 79.44 89 GLU A N 1
ATOM 715 C CA . GLU A 1 89 ? 1.005 12.399 8.993 1.00 79.44 89 GLU A CA 1
ATOM 716 C C . GLU A 1 89 ? 0.929 11.227 8.004 1.00 79.44 89 GLU A C 1
ATOM 718 O O . GLU A 1 89 ? 0.287 11.312 6.951 1.00 79.44 89 GLU A O 1
ATOM 723 N N . ASN A 1 90 ? 1.596 10.122 8.334 1.00 79.94 90 ASN A N 1
ATOM 724 C CA . ASN A 1 90 ? 1.518 8.907 7.534 1.00 79.94 90 ASN A CA 1
ATOM 725 C C . ASN A 1 90 ? 0.089 8.354 7.601 1.00 79.94 90 ASN A C 1
ATOM 727 O O . ASN A 1 90 ? -0.462 8.169 8.673 1.00 79.94 90 ASN A O 1
ATOM 731 N N . LEU A 1 91 ? -0.531 8.084 6.454 1.00 84.19 91 LEU A N 1
ATOM 732 C CA . LEU A 1 91 ? -1.931 7.663 6.401 1.00 84.19 91 LEU A CA 1
ATOM 733 C C . LEU A 1 91 ? -2.183 6.330 7.121 1.00 84.19 91 LEU A C 1
ATOM 735 O O . LEU A 1 91 ? -3.228 6.163 7.742 1.00 84.19 91 LEU A O 1
ATOM 739 N N . ARG A 1 92 ? -1.228 5.392 7.054 1.00 84.75 92 ARG A N 1
ATOM 740 C CA . ARG A 1 92 ? -1.364 4.063 7.678 1.00 84.75 92 ARG A CA 1
ATOM 741 C C . ARG A 1 92 ? -1.518 4.128 9.185 1.00 84.75 92 ARG A C 1
ATOM 743 O O . ARG A 1 92 ? -2.225 3.312 9.760 1.00 84.75 92 ARG A O 1
ATOM 750 N N . ASP A 1 93 ? -0.909 5.140 9.779 1.00 77.25 93 ASP A N 1
ATOM 751 C CA . ASP A 1 93 ? -0.976 5.435 11.199 1.00 77.25 93 ASP A CA 1
ATOM 752 C C . ASP A 1 93 ? -2.412 5.726 11.649 1.00 77.25 93 ASP A C 1
ATOM 754 O O . ASP A 1 93 ? -2.719 5.625 12.828 1.00 77.25 93 ASP A O 1
ATOM 758 N N . HIS A 1 94 ? -3.292 6.089 10.716 1.00 81.31 94 HIS A N 1
ATOM 759 C CA . HIS A 1 94 ? -4.672 6.494 10.967 1.00 81.31 94 HIS A CA 1
ATOM 760 C C . HIS A 1 94 ? -5.696 5.542 10.338 1.00 81.31 94 HIS A C 1
ATOM 762 O O . HIS A 1 94 ? -6.890 5.841 10.336 1.00 81.31 94 HIS A O 1
ATOM 768 N N . MET A 1 95 ? -5.245 4.396 9.824 1.00 85.94 95 MET A N 1
ATOM 769 C CA . MET A 1 95 ? -6.107 3.313 9.356 1.00 85.94 95 MET A CA 1
ATOM 770 C C . MET A 1 95 ? -6.538 2.424 10.526 1.00 85.94 95 MET A C 1
ATOM 772 O O . MET A 1 95 ? -5.778 2.173 11.459 1.00 85.94 95 MET A O 1
ATOM 776 N N . THR A 1 96 ? -7.762 1.915 10.457 1.00 85.38 96 THR A N 1
ATOM 777 C CA . THR A 1 96 ? -8.207 0.775 11.261 1.00 85.38 96 THR A CA 1
ATOM 778 C C . THR A 1 96 ? -7.520 -0.510 10.798 1.00 85.38 96 THR A C 1
ATOM 780 O O . THR A 1 96 ? -6.922 -0.575 9.722 1.00 85.38 96 THR A O 1
ATOM 783 N N . ASP A 1 97 ? -7.634 -1.566 11.597 1.00 83.94 97 ASP A N 1
ATOM 784 C CA . ASP A 1 97 ? -6.959 -2.842 11.344 1.00 83.94 97 ASP A CA 1
ATOM 785 C C . ASP A 1 97 ? -7.366 -3.445 9.995 1.00 83.94 97 ASP A C 1
ATOM 787 O O . ASP A 1 97 ? -6.509 -3.859 9.216 1.00 83.94 97 ASP A O 1
ATOM 791 N N . ILE A 1 98 ? -8.664 -3.425 9.677 1.00 90.12 98 ILE A N 1
ATOM 792 C CA . ILE A 1 98 ? -9.177 -3.946 8.404 1.00 90.12 98 ILE A CA 1
ATOM 793 C C . ILE A 1 98 ? -8.744 -3.059 7.231 1.00 90.12 98 ILE A C 1
ATOM 795 O O . ILE A 1 98 ? -8.359 -3.579 6.187 1.00 90.12 98 ILE A O 1
ATOM 799 N N . GLU A 1 99 ? -8.738 -1.734 7.393 1.00 91.06 99 GLU A N 1
ATOM 800 C CA . GLU A 1 99 ? -8.235 -0.813 6.365 1.00 91.06 99 GLU A CA 1
ATOM 801 C C . GLU A 1 99 ? -6.756 -1.066 6.035 1.00 91.06 99 GLU A C 1
ATOM 803 O O . GLU A 1 99 ? -6.369 -1.063 4.861 1.00 91.06 99 GLU A O 1
ATOM 808 N N . LEU A 1 100 ? -5.933 -1.325 7.055 1.00 88.75 100 LEU A N 1
ATOM 809 C CA . LEU A 1 100 ? -4.521 -1.642 6.876 1.00 88.75 100 LEU A CA 1
ATOM 810 C C . LEU A 1 100 ? -4.329 -3.009 6.204 1.00 88.75 100 LEU A C 1
ATOM 812 O O . LEU A 1 100 ? -3.548 -3.111 5.259 1.00 88.75 100 LEU A O 1
ATOM 816 N N . ILE A 1 101 ? -5.070 -4.035 6.634 1.00 91.44 101 ILE A N 1
ATOM 817 C CA . ILE A 1 101 ? -5.014 -5.381 6.041 1.00 91.44 101 ILE A CA 1
ATOM 818 C C . ILE A 1 101 ? -5.429 -5.349 4.567 1.00 91.44 101 ILE A C 1
ATOM 820 O O . ILE A 1 101 ? -4.748 -5.933 3.729 1.00 91.44 101 ILE A O 1
ATOM 824 N N . LEU A 1 102 ? -6.502 -4.635 4.220 1.00 94.94 102 LEU A N 1
ATOM 825 C CA . LEU A 1 102 ? -6.940 -4.494 2.829 1.00 94.94 102 LEU A CA 1
ATOM 826 C C . LEU A 1 102 ? -5.923 -3.725 1.982 1.00 94.94 102 LEU A C 1
ATOM 828 O O . LEU A 1 102 ? -5.668 -4.100 0.840 1.00 94.94 102 LEU A O 1
ATOM 832 N N . THR A 1 103 ? -5.301 -2.690 2.548 1.00 94.12 103 THR A N 1
ATOM 833 C CA . THR A 1 103 ? -4.201 -1.969 1.892 1.00 94.12 103 THR A CA 1
ATOM 834 C C . THR A 1 103 ? -3.033 -2.912 1.597 1.00 94.12 103 THR A C 1
ATOM 836 O O . THR A 1 103 ? -2.539 -2.947 0.473 1.00 94.12 103 THR A O 1
ATOM 839 N N . MET A 1 104 ? -2.626 -3.723 2.578 1.00 94.56 104 MET A N 1
ATOM 840 C CA . MET A 1 104 ? -1.567 -4.722 2.410 1.00 94.56 104 MET A CA 1
ATOM 841 C C . MET A 1 104 ? -1.950 -5.799 1.392 1.00 94.56 104 MET A C 1
ATOM 843 O O . MET A 1 104 ? -1.111 -6.198 0.591 1.00 94.56 104 MET A O 1
ATOM 847 N N . LEU A 1 105 ? -3.210 -6.243 1.380 1.00 96.94 105 LEU A N 1
ATOM 848 C CA . LEU A 1 105 ? -3.717 -7.193 0.392 1.00 96.94 105 LEU A CA 1
ATOM 849 C C . LEU A 1 105 ? -3.603 -6.623 -1.025 1.00 96.94 105 LEU A C 1
ATOM 851 O O . LEU A 1 105 ? -3.130 -7.321 -1.919 1.00 96.94 105 LEU A O 1
ATOM 855 N N . GLY A 1 106 ? -3.995 -5.364 -1.233 1.00 97.88 106 GLY A N 1
ATOM 856 C CA . GLY A 1 106 ? -3.882 -4.701 -2.533 1.00 97.88 106 GLY A CA 1
ATOM 857 C C . GLY A 1 106 ? -2.430 -4.586 -3.003 1.00 97.88 106 GLY A C 1
ATOM 858 O O . GLY A 1 106 ? -2.129 -4.880 -4.160 1.00 97.88 106 GLY A O 1
ATOM 859 N N . GLU A 1 107 ? -1.519 -4.226 -2.098 1.00 97.56 107 GLU A N 1
ATOM 860 C CA . GLU A 1 107 ? -0.082 -4.122 -2.379 1.00 97.56 107 GLU A CA 1
ATOM 861 C C . GLU A 1 107 ? 0.553 -5.484 -2.690 1.00 97.56 107 GLU A C 1
ATOM 863 O O . GLU A 1 107 ? 1.146 -5.648 -3.753 1.00 97.56 107 GLU A O 1
ATOM 868 N N . ALA A 1 108 ? 0.362 -6.484 -1.826 1.00 98.00 108 ALA A N 1
ATOM 869 C CA . ALA A 1 108 ? 0.899 -7.829 -2.023 1.00 98.00 108 ALA A CA 1
ATOM 870 C C . ALA A 1 108 ? 0.352 -8.484 -3.300 1.00 98.00 108 ALA A C 1
ATOM 872 O O . ALA A 1 108 ? 1.094 -9.120 -4.052 1.00 98.00 108 ALA A O 1
ATOM 873 N N . THR A 1 109 ? -0.941 -8.293 -3.582 1.00 98.56 109 THR A N 1
ATOM 874 C CA . THR A 1 109 ? -1.558 -8.786 -4.819 1.00 98.56 109 THR A CA 1
ATOM 875 C C . THR A 1 109 ? -0.953 -8.096 -6.035 1.00 98.56 109 THR A C 1
ATOM 877 O O . THR A 1 109 ? -0.637 -8.764 -7.013 1.00 98.56 109 THR A O 1
ATOM 880 N N . THR A 1 110 ? -0.739 -6.780 -5.978 1.00 98.75 110 THR A N 1
ATOM 881 C CA . THR A 1 110 ? -0.098 -6.028 -7.066 1.00 98.75 110 THR A CA 1
ATOM 882 C C . THR A 1 110 ? 1.310 -6.551 -7.350 1.00 98.75 110 THR A C 1
ATOM 884 O O . THR A 1 110 ? 1.619 -6.855 -8.501 1.00 98.75 110 THR A O 1
ATOM 887 N N . THR A 1 111 ? 2.134 -6.746 -6.316 1.00 98.62 111 THR A N 1
ATOM 888 C CA . THR A 1 111 ? 3.475 -7.332 -6.459 1.00 98.62 111 THR A CA 1
ATOM 889 C C . THR A 1 111 ? 3.416 -8.719 -7.092 1.00 98.62 111 THR A C 1
ATOM 891 O O . THR A 1 111 ? 4.162 -9.010 -8.027 1.00 98.62 111 THR A O 1
ATOM 894 N N . LYS A 1 112 ? 2.494 -9.575 -6.630 1.00 98.62 112 LYS A N 1
ATOM 895 C CA . LYS A 1 112 ? 2.286 -10.898 -7.224 1.00 98.62 112 LYS A CA 1
ATOM 896 C C . LYS A 1 112 ? 1.936 -10.801 -8.711 1.00 98.62 112 LYS A C 1
ATOM 898 O O . LYS A 1 112 ? 2.510 -11.531 -9.509 1.00 98.62 112 LYS A O 1
ATOM 903 N N . LEU A 1 113 ? 1.040 -9.891 -9.092 1.00 98.69 113 LEU A N 1
ATOM 904 C CA . LEU A 1 113 ? 0.655 -9.699 -10.491 1.00 98.69 113 LEU A CA 1
ATOM 905 C C . LEU A 1 113 ? 1.820 -9.205 -11.350 1.00 98.69 113 LEU A C 1
ATOM 907 O O . LEU A 1 113 ? 1.986 -9.710 -12.456 1.00 98.69 113 LEU A O 1
ATOM 911 N N . HIS A 1 114 ? 2.644 -8.285 -10.840 1.00 98.56 114 HIS A N 1
ATOM 912 C CA . HIS A 1 114 ? 3.852 -7.847 -11.539 1.00 98.56 114 HIS A CA 1
ATOM 913 C C . HIS A 1 114 ? 4.780 -9.017 -11.856 1.00 98.56 114 HIS A C 1
ATOM 915 O O . HIS A 1 114 ? 5.233 -9.137 -12.994 1.00 98.56 114 HIS A O 1
ATOM 921 N N . ARG A 1 115 ? 5.018 -9.884 -10.863 1.00 98.56 115 ARG A N 1
ATOM 922 C CA . ARG A 1 115 ? 5.859 -11.083 -10.981 1.00 98.56 115 ARG A CA 1
ATOM 923 C C . ARG A 1 115 ? 5.278 -12.093 -11.961 1.00 98.56 115 ARG A C 1
ATOM 925 O O . ARG A 1 115 ? 5.957 -12.479 -12.904 1.00 98.56 115 ARG A O 1
ATOM 932 N N . ASP A 1 116 ? 4.015 -12.466 -11.779 1.00 98.69 116 ASP A N 1
ATOM 933 C CA . ASP A 1 116 ? 3.356 -13.497 -12.585 1.00 98.69 116 ASP A CA 1
ATOM 934 C C . ASP A 1 116 ? 3.194 -13.084 -14.060 1.00 98.69 116 ASP A C 1
ATOM 936 O O . ASP A 1 116 ? 3.214 -13.930 -14.951 1.00 98.69 116 ASP A O 1
ATOM 940 N N . ARG A 1 117 ? 3.000 -11.786 -14.330 1.00 98.50 117 ARG A N 1
ATOM 941 C CA . ARG A 1 117 ? 2.782 -11.249 -15.688 1.00 98.50 117 ARG A CA 1
ATOM 942 C C . ARG A 1 117 ? 4.057 -10.736 -16.349 1.00 98.50 117 ARG A C 1
ATOM 944 O O . ARG A 1 117 ? 3.992 -10.260 -17.482 1.00 98.50 117 ARG A O 1
ATOM 951 N N . ASP A 1 118 ? 5.165 -10.775 -15.619 1.00 98.31 118 ASP A N 1
ATOM 952 C CA . ASP A 1 118 ? 6.421 -10.116 -15.953 1.00 98.31 118 ASP A CA 1
ATOM 953 C C . ASP A 1 118 ? 6.226 -8.691 -16.507 1.00 98.31 118 ASP A C 1
ATOM 955 O O . ASP A 1 118 ? 6.682 -8.297 -17.586 1.00 98.31 118 ASP A O 1
ATOM 959 N N . SER A 1 119 ? 5.442 -7.898 -15.779 1.00 98.44 119 SER A N 1
ATOM 960 C CA . SER A 1 119 ? 5.122 -6.538 -16.196 1.00 98.44 119 SER A CA 1
ATOM 961 C C . SER A 1 119 ? 6.340 -5.635 -16.052 1.00 98.44 119 SER A C 1
ATOM 9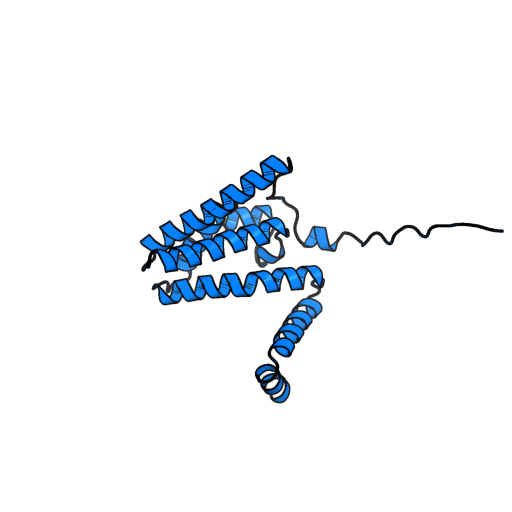63 O O . SER A 1 119 ? 6.929 -5.540 -14.984 1.00 98.44 119 SER A O 1
ATOM 965 N N . VAL A 1 120 ? 6.697 -4.912 -17.108 1.00 97.62 120 VAL A N 1
ATOM 966 C CA . VAL A 1 120 ? 7.805 -3.946 -17.095 1.00 97.62 120 VAL A CA 1
ATOM 967 C C . VAL A 1 120 ? 7.311 -2.610 -17.630 1.00 97.62 120 VAL A C 1
ATOM 969 O O . VAL A 1 120 ? 6.530 -2.566 -18.587 1.00 97.62 120 VAL A O 1
ATOM 972 N N . GLY A 1 121 ? 7.768 -1.524 -17.007 1.00 96.62 121 GLY A N 1
ATOM 973 C CA . GLY A 1 121 ? 7.387 -0.165 -17.359 1.00 96.62 121 GLY A CA 1
ATOM 974 C C . GLY A 1 121 ? 6.008 0.243 -16.836 1.00 96.62 121 GLY A C 1
ATOM 975 O O . GLY A 1 121 ? 5.069 -0.552 -16.722 1.00 96.62 121 GLY A O 1
ATOM 976 N N . VAL A 1 122 ? 5.876 1.537 -16.548 1.00 96.94 122 VAL A N 1
ATOM 977 C CA . VAL A 1 122 ? 4.715 2.124 -15.864 1.00 96.94 122 VAL A CA 1
ATOM 978 C C . VAL A 1 122 ? 3.361 1.750 -16.481 1.00 96.94 122 VAL A C 1
ATOM 980 O O . VAL A 1 122 ? 2.459 1.442 -15.707 1.00 96.94 122 VAL A O 1
ATOM 983 N N . PRO A 1 123 ? 3.161 1.693 -17.815 1.00 97.69 123 PRO A N 1
ATOM 984 C CA . PRO A 1 123 ? 1.858 1.329 -18.376 1.00 97.69 123 PRO A CA 1
ATOM 985 C C . PRO A 1 123 ? 1.360 -0.064 -17.956 1.00 97.69 123 PRO A C 1
ATOM 987 O O . PRO A 1 123 ? 0.183 -0.218 -17.624 1.00 97.69 123 PRO A O 1
ATOM 990 N N . LYS A 1 124 ? 2.245 -1.073 -17.932 1.00 98.38 124 LYS A N 1
ATOM 991 C CA . LYS A 1 124 ? 1.889 -2.436 -17.505 1.00 98.38 124 LYS A CA 1
ATOM 992 C C . LYS A 1 124 ? 1.728 -2.511 -15.989 1.00 98.38 124 LYS A C 1
ATOM 994 O O . LYS A 1 124 ? 0.730 -3.044 -15.511 1.00 98.38 124 LYS A O 1
ATOM 999 N N . LEU A 1 125 ? 2.643 -1.886 -15.244 1.00 98.62 125 LEU A N 1
ATOM 1000 C CA . LEU A 1 125 ? 2.562 -1.821 -13.781 1.00 98.62 125 LEU A CA 1
ATOM 1001 C C . LEU A 1 125 ? 1.269 -1.144 -13.316 1.00 98.62 125 LEU A C 1
ATOM 1003 O O . LEU A 1 125 ? 0.630 -1.593 -12.372 1.00 98.62 125 LEU A O 1
ATOM 1007 N N . LYS A 1 126 ? 0.821 -0.105 -14.021 1.00 98.44 126 LYS A N 1
ATOM 1008 C CA . LYS A 1 126 ? -0.435 0.586 -13.729 1.00 98.44 126 LYS A CA 1
ATOM 1009 C C . LYS A 1 126 ? -1.643 -0.345 -13.848 1.00 98.44 126 LYS A C 1
ATOM 1011 O O . LYS A 1 126 ? -2.541 -0.297 -13.010 1.00 98.44 126 LYS A O 1
ATOM 1016 N N . LYS A 1 127 ? -1.662 -1.210 -14.869 1.00 98.62 127 LYS A N 1
ATOM 1017 C CA . LYS A 1 127 ? -2.728 -2.205 -15.056 1.00 98.62 127 LYS A CA 1
ATOM 1018 C C . LYS A 1 127 ? -2.763 -3.203 -13.899 1.00 98.62 127 LYS A C 1
ATOM 1020 O O . LYS A 1 127 ? -3.828 -3.460 -13.350 1.00 98.62 127 LYS A O 1
ATOM 1025 N N . ASP A 1 128 ? -1.610 -3.725 -13.504 1.00 98.75 128 ASP A N 1
ATOM 1026 C CA . ASP A 1 128 ? -1.515 -4.674 -12.392 1.00 98.75 128 ASP A CA 1
ATOM 1027 C C . ASP A 1 128 ? -1.868 -4.034 -11.046 1.00 98.75 128 ASP A C 1
ATOM 1029 O O . ASP A 1 128 ? -2.556 -4.655 -10.244 1.00 98.75 128 ASP A O 1
ATOM 1033 N N . ALA A 1 129 ? -1.459 -2.783 -10.816 1.00 98.50 129 ALA A N 1
ATOM 1034 C CA . ALA A 1 129 ? -1.816 -2.011 -9.627 1.00 98.50 129 ALA A CA 1
ATOM 1035 C C . ALA A 1 129 ? -3.331 -1.809 -9.511 1.00 98.50 129 ALA A C 1
ATOM 1037 O O . ALA A 1 129 ? -3.917 -1.996 -8.442 1.00 98.50 129 ALA A O 1
ATOM 1038 N N . LYS A 1 130 ? -3.986 -1.498 -10.634 1.00 98.44 130 LYS A N 1
ATOM 1039 C CA . LYS A 1 130 ? -5.445 -1.412 -10.712 1.00 98.44 130 LYS A CA 1
ATOM 1040 C C . LYS A 1 130 ? -6.108 -2.757 -10.403 1.00 98.44 130 LYS A C 1
ATOM 1042 O O . LYS A 1 130 ? -7.073 -2.799 -9.641 1.00 98.44 130 LYS A O 1
ATOM 1047 N N . ASP A 1 131 ? -5.595 -3.850 -10.964 1.00 98.69 131 ASP A N 1
ATOM 1048 C CA . ASP A 1 131 ? -6.133 -5.197 -10.741 1.00 98.69 131 ASP A CA 1
ATOM 1049 C C . ASP A 1 131 ? -5.943 -5.659 -9.285 1.00 98.69 131 ASP A C 1
ATOM 1051 O O . ASP A 1 131 ? -6.881 -6.188 -8.682 1.00 98.69 131 ASP A O 1
ATOM 1055 N N . GLY A 1 132 ? -4.765 -5.419 -8.702 1.00 98.56 132 GLY A N 1
ATOM 1056 C CA . GLY A 1 132 ? -4.454 -5.739 -7.309 1.00 98.56 132 GLY A CA 1
ATOM 1057 C C . GLY A 1 132 ? -5.301 -4.929 -6.331 1.00 98.56 132 GLY A C 1
ATOM 1058 O O . GLY A 1 132 ? -5.913 -5.499 -5.425 1.00 98.56 132 GLY A O 1
ATOM 1059 N N . GLY A 1 133 ? -5.451 -3.624 -6.576 1.00 98.19 133 GLY A N 1
ATOM 1060 C CA . GLY A 1 133 ? -6.398 -2.787 -5.843 1.00 98.19 133 GLY A CA 1
ATOM 1061 C C . GLY A 1 133 ? -7.835 -3.303 -5.961 1.00 98.19 133 GLY A C 1
ATOM 1062 O O . GLY A 1 133 ? -8.538 -3.409 -4.961 1.00 98.19 133 GLY A O 1
ATOM 1063 N N . ALA A 1 134 ? -8.278 -3.697 -7.159 1.00 98.50 134 ALA A N 1
ATOM 1064 C CA . ALA A 1 134 ? -9.630 -4.210 -7.374 1.00 98.50 134 ALA A CA 1
ATOM 1065 C C . ALA A 1 134 ? -9.905 -5.536 -6.642 1.00 98.50 134 ALA A C 1
ATOM 1067 O O . ALA A 1 134 ? -11.042 -5.765 -6.225 1.00 98.50 134 ALA A O 1
ATOM 1068 N N . VAL A 1 135 ? -8.901 -6.407 -6.473 1.00 98.62 135 VAL A N 1
ATOM 1069 C CA . VAL A 1 135 ? -9.013 -7.607 -5.620 1.00 98.62 135 VAL A CA 1
ATOM 1070 C C . VAL A 1 135 ? -9.331 -7.195 -4.186 1.00 98.62 135 VAL A C 1
ATOM 1072 O O . VAL A 1 135 ? -10.360 -7.613 -3.656 1.00 98.62 135 VAL A O 1
ATOM 1075 N N . ALA A 1 136 ? -8.521 -6.316 -3.597 1.00 98.00 136 ALA A N 1
ATOM 1076 C CA . ALA A 1 136 ? -8.750 -5.846 -2.236 1.00 98.00 136 ALA A CA 1
ATOM 1077 C C . ALA A 1 136 ? -10.082 -5.089 -2.093 1.00 98.00 136 ALA A C 1
ATOM 1079 O O . ALA A 1 136 ? -10.792 -5.263 -1.107 1.00 98.00 136 ALA A O 1
ATOM 1080 N N . GLY A 1 137 ? -10.485 -4.316 -3.104 1.00 98.12 137 GLY A N 1
ATOM 1081 C CA . GLY A 1 137 ? -11.772 -3.622 -3.119 1.00 98.12 137 GLY A CA 1
ATOM 1082 C C . GLY A 1 137 ? -12.980 -4.556 -3.165 1.00 98.12 137 GLY A C 1
ATOM 1083 O O . GLY A 1 137 ? -14.012 -4.243 -2.570 1.00 98.12 137 GLY A O 1
ATOM 1084 N N . ARG A 1 138 ? -12.874 -5.712 -3.835 1.00 98.50 138 ARG A N 1
ATOM 1085 C CA . ARG A 1 138 ? -13.909 -6.758 -3.772 1.00 98.50 138 ARG A CA 1
ATOM 1086 C C . ARG A 1 138 ? -13.977 -7.374 -2.380 1.00 98.50 138 ARG A C 1
ATOM 1088 O O . ARG A 1 138 ? -15.070 -7.452 -1.833 1.00 98.50 138 ARG A O 1
ATOM 1095 N N . THR A 1 139 ? -12.832 -7.714 -1.788 1.00 98.25 139 THR A N 1
ATOM 1096 C CA . THR A 1 139 ? -12.763 -8.220 -0.408 1.00 98.25 139 THR A CA 1
ATOM 1097 C C . THR A 1 139 ? -13.367 -7.227 0.583 1.00 98.25 139 THR A C 1
ATOM 1099 O O . THR A 1 139 ? -14.159 -7.616 1.434 1.00 98.25 139 THR A O 1
ATOM 1102 N N . ARG A 1 140 ? -13.067 -5.930 0.441 1.00 97.69 140 ARG A N 1
ATOM 1103 C CA . ARG A 1 140 ? -13.680 -4.873 1.254 1.00 97.69 140 ARG A CA 1
ATOM 1104 C C . ARG A 1 140 ? -15.204 -4.917 1.165 1.00 97.69 140 ARG A C 1
ATOM 1106 O O . ARG A 1 140 ? -15.864 -4.941 2.193 1.00 97.69 140 ARG A O 1
ATOM 1113 N N . LYS A 1 141 ? -15.749 -4.920 -0.056 1.00 97.62 141 LYS A N 1
ATOM 1114 C CA . LYS A 1 141 ? -17.202 -4.913 -0.284 1.00 97.62 141 LYS A CA 1
ATOM 1115 C C . LYS A 1 141 ? -17.882 -6.143 0.312 1.00 97.62 141 LYS A C 1
ATOM 1117 O O . LYS A 1 141 ? -18.963 -6.011 0.870 1.00 97.62 141 LYS A O 1
ATOM 1122 N N . ASP A 1 142 ? -17.244 -7.307 0.220 1.00 98.06 142 ASP A N 1
ATOM 1123 C CA . ASP A 1 142 ? -17.749 -8.534 0.840 1.00 98.06 142 ASP A CA 1
ATOM 1124 C C . ASP A 1 142 ? -17.790 -8.406 2.374 1.00 98.06 142 ASP A C 1
ATOM 1126 O O . ASP A 1 142 ? -18.826 -8.645 2.986 1.00 98.06 142 ASP A O 1
ATOM 1130 N N .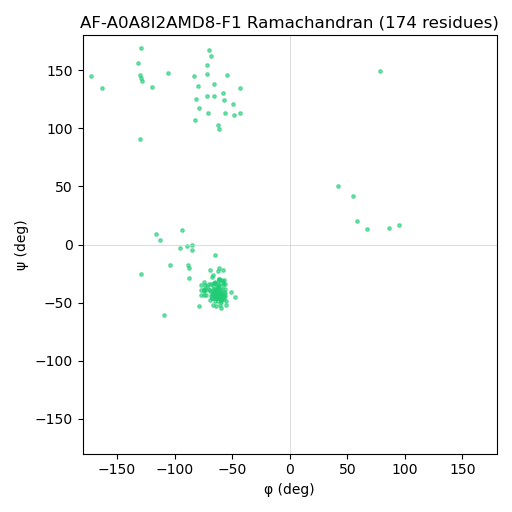 ILE A 1 143 ? -16.726 -7.889 3.002 1.00 96.69 143 ILE A N 1
ATOM 1131 C CA . ILE A 1 143 ? -16.715 -7.605 4.449 1.00 96.69 143 ILE A CA 1
ATOM 1132 C C . ILE A 1 143 ? -17.835 -6.625 4.836 1.00 96.69 143 ILE A C 1
ATOM 1134 O O . ILE A 1 143 ? -18.532 -6.839 5.829 1.00 96.69 143 ILE A O 1
ATOM 1138 N N . GLU A 1 144 ? -18.022 -5.549 4.071 1.00 96.62 144 GLU A N 1
ATOM 1139 C CA . GLU A 1 144 ? -19.075 -4.552 4.315 1.00 96.62 144 GLU A CA 1
ATOM 1140 C C . GLU A 1 144 ? -20.472 -5.177 4.208 1.00 96.62 144 GLU A C 1
ATOM 1142 O O . GLU A 1 144 ? -21.331 -4.918 5.052 1.00 96.62 144 GLU A O 1
ATOM 1147 N N . GLN A 1 145 ? -20.678 -6.053 3.223 1.00 97.56 145 GLN A N 1
ATOM 1148 C CA . GLN A 1 145 ? -21.927 -6.783 3.029 1.00 97.56 145 GLN A CA 1
ATOM 1149 C C . GLN A 1 145 ? -22.221 -7.741 4.191 1.00 97.56 145 GLN A C 1
ATOM 1151 O O . GLN A 1 145 ? -23.342 -7.748 4.695 1.00 97.56 145 GLN A O 1
ATOM 1156 N N . GLN A 1 146 ? -21.233 -8.522 4.639 1.00 96.81 146 GLN A N 1
ATOM 1157 C CA . GLN A 1 146 ? -21.416 -9.491 5.727 1.00 96.81 146 GLN A CA 1
ATOM 1158 C C . GLN A 1 146 ? -21.572 -8.819 7.097 1.00 96.81 146 GLN A C 1
ATOM 1160 O O . GLN A 1 146 ? -22.316 -9.294 7.951 1.00 96.81 146 GLN A O 1
ATOM 1165 N N . SER A 1 147 ? -20.867 -7.709 7.329 1.00 95.62 147 SER A N 1
ATOM 1166 C CA . SER A 1 147 ? -20.881 -7.009 8.621 1.00 95.62 147 SER A CA 1
ATOM 1167 C C . SER A 1 147 ? -21.993 -5.964 8.756 1.00 95.62 147 SER A C 1
ATOM 1169 O O . SER A 1 147 ? -22.283 -5.526 9.872 1.00 95.62 147 SER A O 1
ATOM 1171 N N . GLY A 1 148 ? -22.581 -5.521 7.640 1.00 94.75 148 GLY A N 1
ATOM 1172 C CA . GLY A 1 148 ? -23.555 -4.428 7.595 1.00 94.75 148 GLY A CA 1
ATOM 1173 C C . GLY A 1 148 ? -22.972 -3.055 7.953 1.00 94.75 148 GLY A C 1
ATOM 1174 O O . GLY A 1 148 ? -23.728 -2.125 8.235 1.00 94.75 148 GLY A O 1
ATOM 1175 N N . LYS A 1 149 ? -21.640 -2.912 7.991 1.00 92.38 149 LYS A N 1
ATOM 1176 C CA . LYS A 1 149 ? -20.943 -1.675 8.371 1.00 92.38 149 LYS A CA 1
ATOM 1177 C C . LYS A 1 149 ? -19.892 -1.304 7.326 1.00 92.38 149 LYS A C 1
ATOM 1179 O O . LYS A 1 149 ? -19.226 -2.196 6.807 1.00 92.38 149 LYS A O 1
ATOM 1184 N N . PRO A 1 150 ? -19.692 -0.003 7.044 1.00 91.81 150 PRO A N 1
ATOM 1185 C CA . PRO A 1 150 ? -18.613 0.430 6.169 1.00 91.81 150 PRO A CA 1
ATOM 1186 C C . PRO A 1 150 ? -17.257 0.124 6.811 1.00 91.81 150 PRO A C 1
ATOM 1188 O O . PRO A 1 150 ? -17.055 0.358 8.005 1.00 91.81 150 PRO A O 1
ATOM 1191 N N . VAL A 1 151 ? -16.318 -0.371 6.006 1.00 91.31 151 VAL A N 1
ATOM 1192 C CA . VAL A 1 151 ? -14.942 -0.620 6.450 1.00 91.31 151 VAL A CA 1
ATOM 1193 C C . VAL A 1 151 ? -14.171 0.694 6.518 1.00 91.31 151 VAL A C 1
ATOM 1195 O O . VAL A 1 151 ? -13.407 0.917 7.457 1.00 91.31 151 VAL A O 1
ATOM 1198 N N . ILE A 1 152 ? -14.395 1.583 5.544 1.00 87.75 152 ILE A N 1
ATOM 1199 C CA . ILE A 1 152 ? -13.803 2.922 5.560 1.00 87.75 152 ILE A CA 1
ATOM 1200 C C . ILE A 1 152 ? -14.608 3.794 6.511 1.00 87.75 152 ILE A C 1
ATOM 1202 O O . ILE A 1 152 ? -15.793 4.045 6.290 1.00 87.75 152 ILE A O 1
ATOM 1206 N N . SER A 1 153 ? -13.961 4.267 7.570 1.00 79.19 153 SER A N 1
ATOM 1207 C CA . SER A 1 153 ? -14.600 5.129 8.564 1.00 79.19 153 SER A CA 1
ATOM 1208 C C . SER A 1 153 ? -13.748 6.364 8.866 1.00 79.19 153 SER A C 1
ATOM 1210 O O . SER A 1 153 ? -12.525 6.311 8.720 1.00 79.19 153 SER A O 1
ATOM 1212 N N . PRO A 1 154 ? -14.348 7.465 9.355 1.00 72.81 154 PRO A N 1
ATOM 1213 C CA . PRO A 1 154 ? -13.594 8.620 9.852 1.00 72.81 154 PRO A CA 1
ATOM 1214 C C . PRO A 1 154 ? -12.746 8.314 11.097 1.00 72.81 154 PRO A C 1
ATOM 1216 O O . PRO A 1 154 ? -11.970 9.162 11.534 1.00 72.81 154 PRO A O 1
ATOM 1219 N N . GLY A 1 155 ? -12.910 7.124 11.693 1.00 67.62 155 GLY A N 1
ATOM 1220 C CA . GLY A 1 155 ? -12.142 6.687 12.849 1.00 67.62 155 GLY A CA 1
ATOM 1221 C C . GLY A 1 155 ? -10.649 6.719 12.544 1.00 67.62 155 GLY A C 1
ATOM 1222 O O . GLY A 1 155 ? -10.188 6.107 11.579 1.00 67.62 155 GLY A O 1
ATOM 1223 N N . ASN A 1 156 ? -9.899 7.442 13.369 1.00 67.12 156 ASN A N 1
ATOM 1224 C CA . ASN A 1 156 ? -8.452 7.554 13.258 1.00 67.12 156 ASN A CA 1
ATOM 1225 C C . ASN A 1 156 ? -7.780 7.254 14.601 1.00 67.12 156 ASN A C 1
ATOM 1227 O O . ASN A 1 156 ? -8.423 7.161 15.652 1.00 67.12 156 ASN A O 1
ATOM 1231 N N . PHE A 1 157 ? -6.461 7.098 14.568 1.00 61.12 157 PHE A N 1
ATOM 1232 C CA . PHE A 1 157 ? -5.681 6.729 15.741 1.00 61.12 157 PHE A CA 1
ATOM 1233 C C . PHE A 1 157 ? -5.832 7.718 16.907 1.00 61.12 157 PHE A C 1
ATOM 1235 O O . PHE A 1 157 ? -5.866 7.296 18.061 1.00 61.12 157 PHE A O 1
ATOM 1242 N N . LYS A 1 158 ? -6.043 9.011 16.628 1.00 59.34 158 LYS A N 1
ATOM 1243 C CA . LYS A 1 158 ? -6.285 10.034 17.663 1.00 59.34 158 LYS A CA 1
ATOM 1244 C C . LYS A 1 158 ? -7.554 9.753 18.478 1.00 59.34 158 LYS A C 1
ATOM 1246 O O . LYS A 1 158 ? -7.608 10.088 19.655 1.00 59.34 158 LYS A O 1
ATOM 1251 N N . GLN A 1 159 ? -8.553 9.105 17.880 1.00 54.44 159 GLN A N 1
ATOM 1252 C CA . GLN A 1 159 ? -9.792 8.703 18.555 1.00 54.44 159 GLN A CA 1
ATOM 1253 C C . GLN A 1 159 ? -9.681 7.324 19.226 1.00 54.44 159 GLN A C 1
ATOM 1255 O O . GLN A 1 159 ? -10.345 7.077 20.232 1.00 54.44 159 GLN A O 1
ATOM 1260 N N . LEU A 1 160 ? -8.838 6.430 18.698 1.00 50.09 160 LEU A N 1
ATOM 1261 C CA . LEU A 1 160 ? -8.573 5.110 19.287 1.00 50.09 160 LEU A CA 1
ATOM 1262 C C . LEU A 1 160 ? -7.685 5.207 20.537 1.00 50.09 160 LEU A C 1
ATOM 1264 O O . LEU A 1 160 ? -7.967 4.541 21.528 1.00 50.09 160 LEU A O 1
ATOM 1268 N N . ALA A 1 161 ? -6.680 6.088 20.530 1.00 50.84 161 ALA A N 1
ATOM 1269 C CA . ALA A 1 161 ? -5.816 6.360 21.681 1.00 50.84 161 ALA A CA 1
ATOM 1270 C C . ALA A 1 161 ? -6.542 7.089 22.830 1.00 50.84 161 ALA A C 1
ATOM 1272 O O . ALA A 1 161 ? -6.111 7.023 23.978 1.00 50.84 161 ALA A O 1
ATOM 1273 N N . ALA A 1 162 ? -7.655 7.771 22.535 1.00 45.47 162 ALA A N 1
ATOM 1274 C CA . ALA A 1 162 ? -8.445 8.520 23.511 1.00 45.47 162 ALA A CA 1
ATOM 1275 C C . ALA A 1 162 ? -9.466 7.665 24.282 1.00 45.47 162 ALA A C 1
ATOM 1277 O O . ALA A 1 162 ? -10.120 8.184 25.186 1.00 45.47 162 ALA A O 1
ATOM 1278 N N . LYS A 1 163 ? -9.635 6.376 23.954 1.00 39.47 163 LYS A N 1
ATOM 1279 C CA . LYS A 1 163 ? -10.471 5.485 24.764 1.00 39.47 163 LYS A CA 1
ATOM 1280 C C . LYS A 1 163 ? -9.647 4.987 25.953 1.00 39.47 163 LYS A C 1
ATOM 1282 O O . LYS A 1 163 ? -8.768 4.151 25.747 1.00 39.47 163 LYS A O 1
ATOM 1287 N N . PRO A 1 164 ? -9.903 5.453 27.193 1.00 38.28 164 PRO A N 1
ATOM 1288 C CA . PRO A 1 164 ? -9.327 4.791 28.348 1.00 38.28 164 PRO A CA 1
ATOM 1289 C C . PRO A 1 164 ? -9.800 3.341 28.316 1.00 38.28 164 PRO A C 1
ATOM 1291 O O . PRO A 1 164 ? -10.994 3.078 28.154 1.00 38.28 164 PRO A O 1
ATOM 1294 N N . VAL A 1 165 ? -8.857 2.409 28.456 1.00 43.31 165 VAL A N 1
ATOM 1295 C CA . VAL A 1 165 ? -9.163 1.016 28.775 1.00 43.31 165 VAL A CA 1
ATOM 1296 C C . VAL A 1 165 ? -10.121 1.067 29.957 1.00 43.31 165 VAL A C 1
ATOM 1298 O O . VAL A 1 165 ? -9.743 1.526 31.040 1.00 43.31 165 VAL A O 1
ATOM 1301 N N . SER A 1 166 ? -11.382 0.691 29.740 1.00 44.38 166 SER A N 1
ATOM 1302 C CA . SER A 1 166 ? -12.334 0.554 30.828 1.00 44.38 166 SER A CA 1
ATOM 1303 C C . SER A 1 166 ? -11.770 -0.529 31.729 1.00 44.38 166 SER A C 1
ATOM 1305 O O . SER A 1 166 ? -11.856 -1.710 31.406 1.00 44.38 166 SER A O 1
ATOM 1307 N N . ARG A 1 167 ? -11.117 -0.126 32.822 1.00 41.59 167 ARG A N 1
ATOM 1308 C CA . ARG A 1 167 ? -10.766 -1.047 33.894 1.00 41.59 167 ARG A CA 1
ATOM 1309 C C . ARG A 1 167 ? -12.080 -1.669 34.330 1.00 41.59 167 ARG A C 1
ATOM 1311 O O . ARG A 1 167 ? -12.963 -0.949 34.804 1.00 41.59 167 ARG A O 1
ATOM 1318 N N . ASP A 1 168 ? -12.209 -2.966 34.079 1.00 41.31 168 ASP A N 1
ATOM 1319 C CA . ASP A 1 168 ? -13.355 -3.754 34.489 1.00 41.31 168 ASP A CA 1
ATOM 1320 C C . ASP A 1 168 ? -13.740 -3.398 35.921 1.00 41.31 168 ASP A C 1
ATOM 1322 O O . ASP A 1 168 ? -12.894 -3.223 36.808 1.00 41.31 168 ASP A O 1
ATOM 1326 N N . ARG A 1 169 ? -15.049 -3.219 36.117 1.00 43.72 169 ARG A N 1
ATOM 1327 C CA . ARG A 1 169 ? -15.642 -2.953 37.423 1.00 43.72 169 ARG A CA 1
ATOM 1328 C C . ARG A 1 169 ? -15.100 -3.987 38.397 1.00 43.72 169 ARG A C 1
ATOM 1330 O O . ARG A 1 169 ? -15.332 -5.179 38.217 1.00 43.72 169 ARG A O 1
ATOM 1337 N N . LYS A 1 170 ? -14.440 -3.511 39.458 1.00 39.34 170 LYS A N 1
ATOM 1338 C CA . LYS A 1 170 ? -14.270 -4.278 40.693 1.00 39.34 170 LYS A CA 1
ATOM 1339 C C . LYS A 1 170 ? -15.610 -4.941 41.006 1.00 39.34 170 LYS A C 1
ATOM 1341 O O . LYS A 1 170 ? -16.583 -4.244 41.301 1.00 39.34 170 LYS A O 1
ATOM 1346 N N . ILE A 1 171 ? -15.646 -6.267 40.935 1.00 44.84 171 ILE A N 1
ATOM 1347 C CA . ILE A 1 171 ? -16.710 -7.052 41.542 1.00 44.84 171 ILE A CA 1
ATOM 1348 C C . ILE A 1 171 ? -16.601 -6.763 43.040 1.00 44.84 171 ILE A C 1
ATOM 1350 O O . ILE A 1 171 ? -15.676 -7.209 43.713 1.00 44.84 171 ILE A O 1
ATOM 1354 N N . LYS A 1 172 ? -17.503 -5.916 43.538 1.00 47.12 172 LYS A N 1
ATOM 1355 C CA . LYS A 1 172 ? -17.849 -5.880 44.953 1.00 47.12 172 LYS A CA 1
ATOM 1356 C C . LYS A 1 172 ? -18.641 -7.152 45.234 1.00 47.12 172 LYS A C 1
ATOM 1358 O O . LYS A 1 172 ? -19.760 -7.293 44.757 1.00 47.12 172 LYS A O 1
ATOM 1363 N N . GLY A 1 173 ? -18.063 -8.027 46.031 1.00 39.44 173 GLY A N 1
ATOM 1364 C CA . GLY A 1 173 ? -18.766 -9.041 46.802 1.00 39.44 173 GLY A CA 1
ATOM 1365 C C . GLY A 1 173 ? -17.791 -9.514 47.869 1.00 39.44 173 GLY A C 1
ATOM 1366 O O . GLY A 1 173 ? -16.616 -9.691 47.571 1.00 39.44 173 GLY A O 1
ATOM 1367 N N . SER A 1 174 ? -18.145 -9.668 49.127 1.00 41.25 174 SER A N 1
ATOM 1368 C CA . SER A 1 174 ? -19.354 -9.379 49.896 1.00 41.25 174 SER A CA 1
ATOM 1369 C C . SER A 1 174 ? -18.926 -9.661 51.335 1.00 41.25 174 SER A C 1
ATOM 1371 O O . SER A 1 174 ? -18.107 -10.551 51.559 1.00 41.25 174 SER A O 1
ATOM 1373 N N . GLU A 1 175 ? -19.436 -8.890 52.284 1.00 42.66 175 GLU A N 1
ATOM 1374 C CA . GLU A 1 175 ? -19.347 -9.216 53.706 1.00 42.66 175 GLU A CA 1
ATOM 1375 C C . GLU A 1 175 ? -19.918 -10.619 53.977 1.00 42.66 175 GLU A C 1
ATOM 1377 O O . GLU A 1 175 ? -20.867 -11.048 53.311 1.00 42.66 175 GLU A O 1
ATOM 1382 N N . GLY A 1 176 ? -19.312 -11.306 54.946 1.00 39.34 176 GLY A N 1
ATOM 1383 C CA . GLY A 1 176 ? -19.670 -12.637 55.430 1.00 39.34 176 GLY A CA 1
ATOM 1384 C C . GLY A 1 176 ? -18.571 -13.196 56.313 1.00 39.34 176 GLY A C 1
ATOM 1385 O O . GLY A 1 176 ? -17.682 -13.868 55.751 1.00 39.34 176 GLY A O 1
#

pLDDT: mean 83.05, std 17.0, range [38.28, 98.75]

Radius of gyration: 19.93 Å; Cα contacts (8 Å, |Δi|>4): 186; chains: 1; bounding box: 52×30×74 Å